Protein AF-A0A5Y2NZR8-F1 (afdb_monomer_lite)

InterPro domains:
  IPR025153 Ead/Ea22-like protein [PF13935] (5-175)

Foldseek 3Di:
DPPPPLVVVLVQQADDDFDAFPVPRHGWDFPDDDPQKTKTFRQQWDQDPVGIDHDPPGHRDDPRRVVRIDIDGRNHDVVSVVVSVVVVVVVVVVVVVVVVVVVVVVVVVVVVVVVVVVVVVVVVVVVVVVVVVVVVVVVVVVVVVVVVVVVCVVVVHDDPDDDDPPCPVVVVVVVVVVVVVVVVVVVVVVVVLVVLVVVVVVCVVVVPVVDCSVVVSVVVCVVVVVDDPVRVVD

Organism: Salmonella newport (NCBI:txid108619)

Sequence (234 aa):
MTALNKQALRERYSPKPVPECHICGKEMTVQRISSSRITYGCTGATYDDNGCHYTEGRSIADDHYEQSRVTIVDVSDPDVLALLDENIQLQRGKDATEAVALALRDDMRQAREQLEAAERRIAEQSAIVAAAEKLVRCKGRYHSELNYRALAKLFGVITPDLPPLEHENVQCADAAEALLDELETTHRQVGELTMWVKRLAYSLRNAKPNSKLHGAAMDYLSRNGLISVEDVLR

Structure (mmCIF, N/CA/C/O backbone):
data_AF-A0A5Y2NZR8-F1
#
_entry.id   AF-A0A5Y2NZR8-F1
#
loop_
_atom_site.group_PDB
_atom_site.id
_atom_site.type_symbol
_atom_site.label_atom_id
_atom_site.label_alt_id
_atom_site.label_comp_id
_atom_site.label_asym_id
_atom_site.label_entity_id
_atom_site.label_seq_id
_atom_site.pdbx_PDB_ins_code
_atom_site.Cartn_x
_atom_site.Cartn_y
_atom_site.Cartn_z
_atom_site.occupancy
_atom_site.B_iso_or_equiv
_atom_site.auth_seq_id
_atom_site.auth_comp_id
_atom_site.auth_asym_id
_atom_site.auth_atom_id
_atom_site.pdbx_PDB_model_num
ATOM 1 N N . MET A 1 1 ? 6.492 1.824 30.143 1.00 40.31 1 MET A N 1
ATOM 2 C CA . MET A 1 1 ? 5.078 1.705 30.553 1.00 40.31 1 MET A CA 1
ATOM 3 C C . MET A 1 1 ? 4.710 0.239 30.451 1.00 40.31 1 MET A C 1
ATOM 5 O O . MET A 1 1 ? 4.970 -0.347 29.408 1.00 40.31 1 MET A O 1
ATOM 9 N N . THR A 1 2 ? 4.220 -0.379 31.523 1.00 48.16 2 THR A N 1
ATOM 10 C CA . THR A 1 2 ? 3.681 -1.744 31.456 1.00 48.16 2 THR A CA 1
ATOM 11 C C . THR A 1 2 ? 2.539 -1.754 30.446 1.00 48.16 2 THR A C 1
ATOM 13 O O . THR A 1 2 ? 1.729 -0.828 30.436 1.00 48.16 2 THR A O 1
ATOM 16 N N . ALA A 1 3 ? 2.502 -2.746 29.554 1.00 65.56 3 ALA A N 1
ATOM 17 C CA . ALA A 1 3 ? 1.381 -2.918 28.643 1.00 65.56 3 ALA A CA 1
ATOM 18 C C . ALA A 1 3 ? 0.121 -3.104 29.497 1.00 65.56 3 ALA A C 1
ATOM 20 O O . ALA A 1 3 ? -0.084 -4.160 30.094 1.00 65.56 3 ALA A O 1
ATOM 21 N N . LEU A 1 4 ? -0.667 -2.037 29.645 1.00 73.00 4 LEU A N 1
ATOM 22 C CA . LEU A 1 4 ? -1.934 -2.082 30.357 1.00 73.00 4 LEU A CA 1
ATOM 23 C C . LEU A 1 4 ? -2.777 -3.164 29.695 1.00 73.00 4 LEU A C 1
ATOM 25 O O . LEU A 1 4 ? -3.053 -3.104 28.495 1.00 73.00 4 LEU A O 1
ATOM 29 N N . ASN A 1 5 ? -3.149 -4.174 30.475 1.00 87.69 5 ASN A N 1
ATOM 30 C CA . ASN A 1 5 ? -3.980 -5.252 29.981 1.00 87.69 5 ASN A CA 1
ATOM 31 C C . ASN A 1 5 ? -5.392 -4.694 29.734 1.00 87.69 5 ASN A C 1
ATOM 33 O O . ASN A 1 5 ? -6.194 -4.566 30.660 1.00 87.69 5 ASN A O 1
ATOM 37 N N . LYS A 1 6 ? -5.671 -4.333 28.475 1.00 87.19 6 LYS A N 1
ATOM 38 C CA . LYS A 1 6 ? -6.957 -3.778 28.031 1.00 87.19 6 LYS A CA 1
ATOM 39 C C . LYS A 1 6 ? -8.124 -4.712 28.367 1.00 87.19 6 LYS A C 1
ATOM 41 O O . LYS A 1 6 ? -9.197 -4.229 28.705 1.00 87.19 6 LYS A O 1
ATOM 46 N N . GLN A 1 7 ? -7.898 -6.027 28.366 1.00 88.81 7 GLN A N 1
ATOM 47 C CA . GLN A 1 7 ? -8.908 -7.009 28.756 1.00 88.81 7 GLN A CA 1
ATOM 48 C C . GLN A 1 7 ? -9.242 -6.910 30.250 1.00 88.81 7 GLN A C 1
ATOM 50 O O . GLN A 1 7 ? -10.410 -6.818 30.615 1.00 88.81 7 GLN A O 1
ATOM 55 N N . ALA A 1 8 ? -8.224 -6.809 31.107 1.00 90.88 8 ALA A N 1
ATOM 56 C CA . ALA A 1 8 ? -8.425 -6.640 32.547 1.00 90.88 8 ALA A CA 1
ATOM 57 C C . ALA A 1 8 ? -9.121 -5.311 32.899 1.00 90.88 8 ALA A C 1
ATOM 59 O O . ALA A 1 8 ? -9.837 -5.229 33.897 1.00 90.88 8 ALA A O 1
ATOM 60 N N . LEU A 1 9 ? -8.914 -4.258 32.097 1.00 91.44 9 LEU A N 1
ATOM 61 C CA . LEU A 1 9 ? -9.668 -3.007 32.225 1.00 91.44 9 LEU A CA 1
ATOM 62 C C . LEU A 1 9 ? -11.126 -3.204 31.804 1.00 91.44 9 LEU A C 1
ATOM 64 O O . LEU A 1 9 ? -12.019 -2.823 32.555 1.00 91.44 9 LEU A O 1
ATOM 68 N N . ARG A 1 10 ? -11.376 -3.853 30.660 1.00 93.25 10 ARG A N 1
ATOM 69 C CA . ARG A 1 10 ? -12.737 -4.147 30.191 1.00 93.25 10 ARG A CA 1
ATOM 70 C C . ARG A 1 10 ? -13.532 -4.921 31.240 1.00 93.25 10 ARG A C 1
ATOM 72 O O . ARG A 1 10 ? -14.642 -4.524 31.565 1.00 93.25 10 ARG A O 1
ATOM 79 N N . GLU A 1 11 ? -12.951 -5.971 31.815 1.00 91.81 11 GLU A N 1
ATOM 80 C CA . GLU A 1 11 ? -13.582 -6.787 32.863 1.00 91.81 11 GLU A CA 1
ATOM 81 C C . GLU A 1 11 ? -13.893 -5.982 34.129 1.00 91.81 11 GLU A C 1
ATOM 83 O O . GLU A 1 11 ? -14.943 -6.160 34.737 1.00 91.81 11 GLU A O 1
ATOM 88 N N . ARG A 1 12 ? -13.008 -5.058 34.516 1.00 91.94 12 ARG A N 1
ATOM 89 C CA . ARG A 1 12 ? -13.165 -4.252 35.733 1.00 91.94 12 ARG A CA 1
ATOM 90 C C . ARG A 1 12 ? -14.307 -3.243 35.653 1.00 91.94 12 ARG A C 1
ATOM 92 O O . ARG A 1 12 ? -14.964 -3.020 36.665 1.00 91.94 12 ARG A O 1
ATOM 99 N N . TYR A 1 13 ? -14.491 -2.627 34.487 1.00 94.25 13 TYR A N 1
ATOM 100 C CA . TYR A 1 13 ? -15.520 -1.609 34.244 1.00 94.25 13 TYR A CA 1
ATOM 101 C C . TYR A 1 13 ? -16.795 -2.186 33.612 1.00 94.25 13 TYR A C 1
ATOM 103 O O . TYR A 1 13 ? -17.732 -1.439 33.334 1.00 94.25 13 TYR A O 1
ATOM 111 N N . SER A 1 14 ? -16.845 -3.502 33.387 1.00 94.19 14 SER A N 1
ATOM 112 C CA . SER A 1 14 ? -18.053 -4.183 32.920 1.00 94.19 14 SER A CA 1
ATOM 113 C C . SER A 1 14 ? -19.084 -4.331 34.041 1.00 94.19 14 SER A C 1
ATOM 115 O O . SER A 1 14 ? -18.686 -4.561 35.187 1.00 94.19 14 SER A O 1
ATOM 117 N N . PRO A 1 15 ? -20.390 -4.285 33.707 1.00 90.50 15 PRO A N 1
ATOM 118 C CA . PRO A 1 15 ? -21.474 -4.573 34.640 1.00 90.50 15 PRO A CA 1
ATOM 119 C C . PRO A 1 15 ? -21.230 -5.859 35.429 1.00 90.50 15 PRO A C 1
ATOM 121 O O . PRO A 1 15 ? -20.985 -6.921 34.851 1.00 90.50 15 PRO A O 1
ATOM 124 N N . LYS A 1 16 ? -21.306 -5.768 36.758 1.00 85.75 16 LYS A N 1
ATOM 125 C CA . LYS A 1 16 ? -21.173 -6.939 37.631 1.00 85.75 16 LYS A CA 1
ATOM 126 C C . LYS A 1 16 ? -22.466 -7.759 37.615 1.00 85.75 16 LYS A C 1
ATOM 128 O O . LYS A 1 16 ? -23.545 -7.169 37.674 1.00 85.75 16 LYS A O 1
ATOM 133 N N . PRO A 1 17 ? -22.376 -9.100 37.581 1.00 89.19 17 PRO A N 1
ATOM 134 C CA . PRO A 1 17 ? -23.555 -9.946 37.670 1.00 89.19 17 PRO A CA 1
ATOM 135 C C . PRO A 1 17 ? -24.241 -9.784 39.030 1.00 89.19 17 PRO A C 1
ATOM 137 O O . PRO A 1 17 ? -23.610 -9.432 40.034 1.00 89.19 17 PRO A O 1
ATOM 140 N N . VAL A 1 18 ? -25.543 -10.059 39.052 1.00 90.94 18 VAL A N 1
ATOM 141 C CA . VAL A 1 18 ? -26.337 -10.089 40.281 1.00 90.94 18 VAL A CA 1
ATOM 142 C C . VAL A 1 18 ? -25.805 -11.214 41.182 1.00 90.94 18 VAL A C 1
ATOM 144 O O . VAL A 1 18 ? -25.601 -12.325 40.696 1.00 90.94 18 VAL A O 1
ATOM 147 N N . PRO A 1 19 ? -25.535 -10.957 42.476 1.00 93.31 19 PRO A N 1
ATOM 148 C CA . PRO A 1 19 ? -25.034 -11.987 43.374 1.00 93.31 19 PRO A CA 1
ATOM 149 C C . PRO A 1 19 ? -26.114 -13.022 43.703 1.00 93.31 19 PRO A C 1
ATOM 151 O O . PRO A 1 19 ? -27.303 -12.711 43.816 1.00 93.31 19 PRO A O 1
ATOM 154 N N . GLU A 1 20 ? -25.672 -14.249 43.940 1.00 94.44 20 GLU A N 1
ATOM 155 C CA . GLU A 1 20 ? -26.504 -15.319 44.480 1.00 94.44 20 GLU A CA 1
ATOM 156 C C . GLU A 1 20 ? -26.579 -15.238 46.009 1.00 94.44 20 GLU A C 1
ATOM 158 O O . GLU A 1 20 ? -25.645 -14.812 46.697 1.00 94.44 20 GLU A O 1
ATOM 163 N N . CYS A 1 21 ? -27.706 -15.677 46.565 1.00 92.50 21 CYS A N 1
ATOM 164 C CA . CYS A 1 21 ? -27.897 -15.752 48.001 1.00 92.50 21 CYS A CA 1
ATOM 165 C C . CYS A 1 21 ? -27.014 -16.851 48.602 1.00 92.50 21 CYS A C 1
ATOM 167 O O . CYS A 1 21 ? -27.179 -18.026 48.290 1.00 92.50 21 CYS A O 1
ATOM 169 N N . HIS A 1 22 ? -26.158 -16.505 49.559 1.00 92.25 22 HIS A N 1
ATOM 170 C CA . HIS A 1 22 ? -25.292 -17.477 50.235 1.00 92.25 22 HIS A CA 1
ATOM 171 C C . HIS A 1 22 ? -26.040 -18.480 51.141 1.00 92.25 22 HIS A C 1
ATOM 173 O O . HIS A 1 22 ? -25.432 -19.439 51.606 1.00 92.25 22 HIS A O 1
ATOM 179 N N . ILE A 1 23 ? -27.338 -18.271 51.408 1.00 90.50 23 ILE A N 1
ATOM 180 C CA . ILE A 1 23 ? -28.166 -19.174 52.227 1.00 90.50 23 ILE A CA 1
ATOM 181 C C . ILE A 1 23 ? -28.912 -20.195 51.354 1.00 90.50 23 ILE A C 1
ATOM 183 O O . ILE A 1 23 ? -28.982 -21.366 51.715 1.00 90.50 23 ILE A O 1
ATOM 187 N N . CYS A 1 24 ? -29.495 -19.777 50.221 1.00 88.94 24 CYS A N 1
ATOM 188 C CA . CYS A 1 24 ? -30.341 -20.648 49.384 1.00 88.94 24 CYS A CA 1
ATOM 189 C C . CYS A 1 24 ? -29.905 -20.784 47.916 1.00 88.94 24 CYS A C 1
ATOM 191 O O . CYS A 1 24 ? -30.555 -21.513 47.172 1.00 88.94 24 CYS A O 1
ATOM 193 N N . GLY A 1 25 ? -28.861 -20.076 47.481 1.00 88.50 25 GLY A N 1
ATOM 194 C CA . GLY A 1 25 ? -28.325 -20.119 46.114 1.00 88.50 25 GLY A CA 1
ATOM 195 C C . GLY A 1 25 ? -29.166 -19.409 45.047 1.00 88.50 25 GLY A C 1
ATOM 196 O O . GLY A 1 25 ? -28.777 -19.386 43.889 1.00 88.50 25 GLY A O 1
ATOM 197 N N . LYS A 1 26 ? -30.322 -18.826 45.394 1.00 89.56 26 LYS A N 1
ATOM 198 C CA . LYS A 1 26 ? -31.159 -18.091 44.428 1.00 89.56 26 LYS A CA 1
ATOM 199 C C . LYS A 1 26 ? -30.577 -16.711 44.119 1.00 89.56 26 LYS A C 1
ATOM 201 O O . LYS A 1 26 ? -30.021 -16.074 45.017 1.00 89.56 26 LYS A O 1
ATOM 206 N N . GLU A 1 27 ? -30.780 -16.224 42.894 1.00 89.75 27 GLU A N 1
ATOM 207 C CA . GLU A 1 27 ? -30.446 -14.845 42.520 1.00 89.75 27 GLU A CA 1
ATOM 208 C C . GLU A 1 27 ? -31.131 -13.845 43.455 1.00 89.75 27 GLU A C 1
ATOM 210 O O . GLU A 1 27 ? -32.311 -13.963 43.802 1.00 89.75 27 GLU A O 1
ATOM 215 N N . MET A 1 28 ? -30.356 -12.867 43.909 1.00 92.12 28 MET A N 1
ATOM 216 C CA . MET A 1 28 ? -30.844 -11.837 44.811 1.00 92.12 28 MET A CA 1
ATOM 217 C C . MET A 1 28 ? -31.498 -10.693 44.036 1.00 92.12 28 MET A C 1
ATOM 219 O O . MET A 1 28 ? -31.197 -10.449 42.875 1.00 92.12 28 MET A O 1
ATOM 223 N N . THR A 1 29 ? -32.362 -9.923 44.694 1.00 90.81 29 THR A N 1
ATOM 224 C CA . THR A 1 29 ? -32.986 -8.738 44.091 1.00 90.81 29 THR A CA 1
ATOM 225 C C . THR A 1 29 ? -32.399 -7.459 44.678 1.00 90.81 29 THR A C 1
ATOM 227 O O . THR A 1 29 ? -31.945 -7.424 45.829 1.00 90.81 29 THR A O 1
ATOM 230 N N . VAL A 1 30 ? -32.381 -6.391 43.879 1.00 92.12 30 VAL A N 1
ATOM 231 C CA . VAL A 1 30 ? -31.903 -5.072 44.311 1.00 92.12 30 VAL A CA 1
ATOM 232 C C . VAL A 1 30 ? -32.889 -4.478 45.317 1.00 92.12 30 VAL A C 1
ATOM 234 O O . VAL A 1 30 ? -34.052 -4.267 44.998 1.00 92.12 30 VAL A O 1
ATOM 237 N N . GLN A 1 31 ? -32.409 -4.173 46.523 1.00 91.31 31 GLN A N 1
ATOM 238 C CA . GLN A 1 31 ? -33.216 -3.578 47.600 1.00 91.31 31 GLN A CA 1
ATOM 239 C C . GLN A 1 31 ? -33.011 -2.070 47.711 1.00 91.31 31 GLN A C 1
ATOM 241 O O . GLN A 1 31 ? -33.912 -1.327 48.089 1.00 91.31 31 GLN A O 1
ATOM 246 N N . ARG A 1 32 ? -31.789 -1.606 47.428 1.00 91.94 32 ARG A N 1
ATOM 247 C CA . ARG A 1 32 ? -31.425 -0.191 47.510 1.00 91.94 32 ARG A CA 1
ATOM 248 C C . ARG A 1 32 ? -30.258 0.115 46.588 1.00 91.94 32 ARG A C 1
ATOM 250 O O . ARG A 1 32 ? -29.255 -0.594 46.616 1.00 91.94 32 ARG A O 1
ATOM 257 N N . ILE A 1 33 ? -30.358 1.222 45.859 1.00 91.62 33 ILE A N 1
ATOM 258 C CA . ILE A 1 33 ? -29.249 1.810 45.106 1.00 91.62 33 ILE A CA 1
ATOM 259 C C . ILE A 1 33 ? -28.936 3.167 45.731 1.00 91.62 33 ILE A C 1
ATOM 261 O O . ILE A 1 33 ? -29.800 4.038 45.811 1.00 91.62 33 ILE A O 1
ATOM 265 N N . SER A 1 34 ? -27.701 3.332 46.198 1.00 89.81 34 SER A N 1
ATOM 266 C CA . SER A 1 34 ? -27.185 4.590 46.740 1.00 89.81 34 SER A CA 1
ATOM 267 C C . SER A 1 34 ? -25.900 4.944 46.002 1.00 89.81 34 SER A C 1
ATOM 269 O O . SER A 1 34 ? -24.817 4.520 46.413 1.00 89.81 34 SER A O 1
ATOM 271 N N . SER A 1 35 ? -26.014 5.724 44.922 1.00 87.19 35 SER A N 1
ATOM 272 C CA . SER A 1 35 ? -24.882 6.042 44.039 1.00 87.19 35 SER A CA 1
ATOM 273 C C . SER A 1 35 ? -24.200 4.743 43.566 1.00 87.19 35 SER A C 1
ATOM 275 O O . SER A 1 35 ? -24.878 3.885 43.011 1.00 87.19 35 SER A O 1
ATOM 277 N N . SER A 1 36 ? -22.909 4.547 43.837 1.00 87.25 36 SER A N 1
ATOM 278 C CA . SER A 1 36 ? -22.154 3.339 43.472 1.00 87.25 36 SER A CA 1
ATOM 279 C C . SER A 1 36 ? -22.375 2.129 44.385 1.00 87.25 36 SER A C 1
ATOM 281 O O . SER A 1 36 ? -21.779 1.081 44.163 1.00 87.25 36 SER A O 1
ATOM 283 N N . ARG A 1 37 ? -23.184 2.222 45.448 1.00 92.56 37 ARG A N 1
ATOM 284 C CA . ARG A 1 37 ? -23.432 1.094 46.363 1.00 92.56 37 ARG A CA 1
ATOM 285 C C . ARG A 1 37 ? -24.796 0.483 46.086 1.00 92.56 37 ARG A C 1
ATOM 287 O O . ARG A 1 37 ? -25.822 1.120 46.333 1.00 92.56 37 ARG A O 1
ATOM 294 N N . ILE A 1 38 ? -24.800 -0.770 45.649 1.00 93.56 38 ILE A N 1
ATOM 295 C CA . ILE A 1 38 ? -26.012 -1.550 45.407 1.00 93.56 38 ILE A CA 1
ATOM 296 C C . ILE A 1 38 ? -26.158 -2.565 46.536 1.00 93.56 38 ILE A C 1
ATOM 298 O O . ILE A 1 38 ? -25.253 -3.355 46.804 1.00 93.56 38 ILE A O 1
ATOM 302 N N . THR A 1 39 ? -27.289 -2.518 47.234 1.00 93.88 39 THR A N 1
ATOM 303 C CA . THR A 1 39 ? -27.651 -3.509 48.249 1.00 93.88 39 THR A CA 1
ATOM 304 C C . THR A 1 39 ? -28.553 -4.554 47.621 1.00 93.88 39 THR A C 1
ATOM 306 O O . THR A 1 39 ? -29.643 -4.225 47.151 1.00 93.88 39 THR A O 1
ATOM 309 N N . TYR A 1 40 ? -28.118 -5.804 47.664 1.00 94.31 40 TYR A N 1
ATOM 310 C CA . TYR A 1 40 ? -28.894 -6.964 47.257 1.00 94.31 40 TYR A CA 1
ATOM 311 C C . TYR A 1 40 ? -29.461 -7.663 48.492 1.00 94.31 40 TYR A C 1
ATOM 313 O O . TYR A 1 40 ? -28.830 -7.671 49.550 1.00 94.31 40 TYR A O 1
ATOM 321 N N . GLY A 1 41 ? -30.647 -8.250 48.358 1.00 92.81 41 GLY A N 1
ATOM 322 C CA . GLY A 1 41 ? -31.305 -9.049 49.394 1.00 92.81 41 GLY A CA 1
ATOM 323 C C . GLY A 1 41 ? -32.066 -10.216 48.771 1.00 92.81 41 GLY A C 1
ATOM 324 O O . GLY A 1 41 ? -32.561 -10.107 47.650 1.00 92.81 41 GLY A O 1
ATOM 325 N N . CYS A 1 42 ? -32.152 -11.340 49.481 1.00 92.44 42 CYS A N 1
ATOM 326 C CA . CYS A 1 42 ? -33.012 -12.446 49.084 1.00 92.44 42 CYS A CA 1
ATOM 327 C C . CYS A 1 42 ? -34.370 -12.279 49.765 1.00 92.44 42 CYS A C 1
ATOM 329 O O . CYS A 1 42 ? -34.520 -12.586 50.944 1.00 92.44 42 CYS A O 1
ATOM 331 N N . THR A 1 43 ? -35.366 -11.799 49.024 1.00 85.62 43 THR A N 1
ATOM 332 C CA . THR A 1 43 ? -36.734 -11.627 49.538 1.00 85.62 43 THR A CA 1
ATOM 333 C C . THR A 1 43 ? -37.534 -12.927 49.537 1.00 85.62 43 THR A C 1
ATOM 335 O O . THR A 1 43 ? -38.530 -13.027 50.241 1.00 85.62 43 THR A O 1
ATOM 338 N N . GLY A 1 44 ? -37.123 -13.933 48.754 1.00 83.38 44 GLY A N 1
ATOM 339 C CA . GLY A 1 44 ? -37.901 -15.166 48.574 1.00 83.38 44 GLY A CA 1
ATOM 340 C C . GLY A 1 44 ? -39.248 -14.940 47.875 1.00 83.38 44 GLY A C 1
ATOM 341 O O . GLY A 1 44 ? -40.088 -15.837 47.887 1.00 83.38 44 GLY A O 1
ATOM 342 N N . ALA A 1 45 ? -39.442 -13.749 47.297 1.00 83.38 45 ALA A N 1
ATOM 343 C CA . ALA A 1 45 ? -40.623 -13.362 46.547 1.00 83.38 45 ALA A CA 1
ATOM 344 C C . ALA A 1 45 ? -40.496 -13.800 45.089 1.00 83.38 45 ALA A C 1
ATOM 346 O O . ALA A 1 45 ? -39.460 -13.590 44.454 1.00 83.38 45 ALA A O 1
ATOM 347 N N . THR A 1 46 ? -41.572 -14.353 44.558 1.00 81.81 46 THR A N 1
ATOM 348 C CA . THR A 1 46 ? -41.763 -14.632 43.140 1.00 81.81 46 THR A CA 1
ATOM 349 C C . THR A 1 46 ? -42.945 -13.813 42.637 1.00 81.81 46 THR A C 1
ATOM 351 O O . THR A 1 46 ? -43.939 -13.628 43.341 1.00 81.81 46 THR A O 1
ATOM 354 N N . TYR A 1 47 ? -42.797 -13.268 41.432 1.00 82.38 47 TYR A N 1
ATOM 355 C CA . TYR A 1 47 ? -43.805 -12.438 40.782 1.00 82.38 47 TYR A CA 1
ATOM 356 C C . TYR A 1 47 ? -44.391 -13.220 39.611 1.00 82.38 47 TYR A C 1
ATOM 358 O O . TYR A 1 47 ? -43.650 -13.623 38.714 1.00 82.38 47 TYR A O 1
ATOM 366 N N . ASP A 1 48 ? -45.700 -13.434 39.637 1.00 85.62 48 ASP A N 1
ATOM 367 C CA . ASP A 1 48 ? -46.476 -14.015 38.542 1.00 85.62 48 ASP A CA 1
ATOM 368 C C . ASP A 1 48 ? -47.695 -13.133 38.217 1.00 85.62 48 ASP A C 1
ATOM 370 O O . ASP A 1 48 ? -47.885 -12.065 38.809 1.00 85.62 48 ASP A O 1
ATOM 374 N N . ASP A 1 49 ? -48.530 -13.572 37.272 1.00 88.75 49 ASP A N 1
ATOM 375 C CA . ASP A 1 49 ? -49.751 -12.859 36.869 1.00 88.75 49 ASP A CA 1
ATOM 376 C C . ASP A 1 49 ? -50.771 -12.712 38.021 1.00 88.75 49 ASP A C 1
ATOM 378 O O . ASP A 1 49 ? -51.669 -11.870 37.954 1.00 88.75 49 ASP A O 1
ATOM 382 N N . ASN A 1 50 ? -50.615 -13.488 39.102 1.00 82.19 50 ASN A N 1
ATOM 383 C CA . ASN A 1 50 ? -51.468 -13.462 40.290 1.00 82.19 50 ASN A CA 1
ATOM 384 C C . ASN A 1 50 ? -50.912 -12.559 41.407 1.00 82.19 50 ASN A C 1
ATOM 386 O O . ASN A 1 50 ? -51.572 -12.379 42.436 1.00 82.19 50 ASN A O 1
ATOM 390 N N . GLY A 1 51 ? -49.734 -11.960 41.214 1.00 84.56 51 GLY A N 1
ATOM 391 C CA . GLY A 1 51 ? -49.116 -11.014 42.136 1.00 84.56 51 GLY A CA 1
ATOM 392 C C . GLY A 1 51 ? -47.827 -11.530 42.778 1.00 84.56 51 GLY A C 1
ATOM 393 O O . GLY A 1 51 ? -47.099 -12.352 42.229 1.00 84.56 51 GLY A O 1
ATOM 394 N N . CYS A 1 52 ? -47.495 -10.978 43.947 1.00 80.94 52 CYS A N 1
ATOM 395 C CA . CYS A 1 52 ? -46.296 -11.346 44.697 1.00 80.94 52 CYS A CA 1
ATOM 396 C C . CYS A 1 52 ? -46.631 -12.462 45.689 1.00 80.94 52 CYS A C 1
ATOM 398 O O . CYS A 1 52 ? -47.475 -12.269 46.567 1.00 80.94 52 CYS A O 1
ATOM 400 N N . HIS A 1 53 ? -45.948 -13.598 45.581 1.00 82.56 53 HIS A N 1
ATOM 401 C CA . HIS A 1 53 ? -46.046 -14.686 46.546 1.00 82.56 53 HIS A CA 1
ATOM 402 C C . HIS A 1 53 ? -44.661 -15.032 47.098 1.00 82.56 53 HIS A C 1
ATOM 404 O O . HIS A 1 53 ? -43.656 -15.005 46.391 1.00 82.56 53 HIS A O 1
ATOM 410 N N . TYR A 1 54 ? -44.604 -15.324 48.394 1.00 83.81 54 TYR A N 1
ATOM 411 C CA . TYR A 1 54 ? -43.378 -15.738 49.068 1.00 83.81 54 TYR A CA 1
ATOM 412 C C . TYR A 1 54 ? -43.329 -17.259 49.131 1.00 83.81 54 TYR A C 1
ATOM 414 O O . TYR A 1 54 ? -44.362 -17.912 49.290 1.00 83.81 54 TYR A O 1
ATOM 422 N N . THR A 1 55 ? -42.134 -17.841 49.037 1.00 80.88 55 THR A N 1
ATOM 423 C CA . THR A 1 55 ? -41.978 -19.272 49.326 1.00 80.88 55 THR A CA 1
ATOM 424 C C . THR A 1 55 ? -42.430 -19.586 50.754 1.00 80.88 55 THR A C 1
ATOM 426 O O . THR A 1 55 ? -42.295 -18.751 51.646 1.00 80.88 55 THR A O 1
ATOM 429 N N . GLU A 1 56 ? -42.956 -20.787 50.975 1.00 76.69 56 GLU A N 1
ATOM 430 C CA . GLU A 1 56 ? -43.550 -21.189 52.252 1.00 76.69 56 GLU A CA 1
ATOM 431 C C . GLU A 1 56 ? -42.606 -20.925 53.445 1.00 76.69 56 GLU A C 1
ATOM 433 O O . GLU A 1 56 ? -41.424 -21.270 53.410 1.00 76.69 56 GLU A O 1
ATOM 438 N N . GLY A 1 57 ? -43.116 -20.247 54.480 1.00 79.88 57 GLY A N 1
ATOM 439 C CA . GLY A 1 57 ? -42.334 -19.833 55.654 1.00 79.88 57 GLY A CA 1
ATOM 440 C C . GLY A 1 57 ? -41.507 -18.548 55.492 1.00 79.88 57 GLY A C 1
ATOM 441 O O . GLY A 1 57 ? -40.777 -18.194 56.416 1.00 79.88 57 GLY A O 1
ATOM 442 N N . ARG A 1 58 ? -41.611 -17.838 54.360 1.00 80.88 58 ARG A N 1
ATOM 443 C CA . ARG A 1 58 ? -40.919 -16.560 54.111 1.00 80.88 58 ARG A CA 1
ATOM 444 C C . ARG A 1 58 ? -41.856 -15.356 54.194 1.00 80.88 58 ARG A C 1
ATOM 446 O O . ARG A 1 58 ? -43.056 -15.467 53.949 1.00 80.88 58 ARG A O 1
ATOM 453 N N . SER A 1 59 ? -41.300 -14.187 54.506 1.00 79.88 59 SER A N 1
ATOM 454 C CA . SER A 1 59 ? -42.027 -12.909 54.510 1.00 79.88 59 SER A CA 1
ATOM 455 C C . SER A 1 59 ? -41.136 -11.740 54.069 1.00 79.88 59 SER A C 1
ATOM 457 O O . SER A 1 59 ? -39.929 -11.897 53.908 1.00 79.88 59 SER A O 1
ATOM 459 N N . ILE A 1 60 ? -41.721 -10.547 53.887 1.00 72.00 60 ILE A N 1
ATOM 460 C CA . ILE A 1 60 ? -41.039 -9.355 53.342 1.00 72.00 60 ILE A CA 1
ATOM 461 C C . ILE A 1 60 ? -39.829 -8.867 54.169 1.00 72.00 60 ILE A C 1
ATOM 463 O O . ILE A 1 60 ? -39.030 -8.078 53.671 1.00 72.00 60 ILE A O 1
ATOM 467 N N . ALA A 1 61 ? -39.684 -9.328 55.414 1.00 79.06 61 ALA A N 1
ATOM 468 C CA . ALA A 1 61 ? -38.586 -8.980 56.313 1.00 79.06 61 ALA A CA 1
ATOM 469 C C . ALA A 1 61 ? -38.302 -10.118 57.310 1.00 79.06 61 ALA A C 1
ATOM 471 O O . ALA A 1 61 ? -38.281 -9.904 58.519 1.00 79.06 61 ALA A O 1
ATOM 472 N N . ASP A 1 62 ? -38.152 -11.341 56.805 1.00 85.56 62 ASP A N 1
ATOM 473 C CA . ASP A 1 62 ? -37.749 -12.479 57.634 1.00 85.56 62 ASP A CA 1
ATOM 474 C C . ASP A 1 62 ? -36.239 -12.495 57.945 1.00 85.56 62 ASP A C 1
ATOM 476 O O . ASP A 1 62 ? -35.445 -11.761 57.350 1.00 85.56 62 ASP A O 1
ATOM 480 N N . ASP A 1 63 ? -35.830 -13.374 58.867 1.00 87.88 63 ASP A N 1
ATOM 481 C CA . ASP A 1 63 ? -34.422 -13.555 59.250 1.00 87.88 63 ASP A CA 1
ATOM 482 C C . ASP A 1 63 ? -33.536 -13.866 58.038 1.00 87.88 63 ASP A C 1
ATOM 484 O O . ASP A 1 63 ? -32.386 -13.435 57.965 1.00 87.88 63 ASP A O 1
ATOM 488 N N . HIS A 1 64 ? -34.073 -14.584 57.048 1.00 89.12 64 HIS A N 1
ATOM 489 C CA . HIS A 1 64 ? -33.345 -14.881 55.822 1.00 89.12 64 HIS A CA 1
ATOM 490 C C . HIS A 1 64 ? -33.085 -13.611 55.013 1.00 89.12 64 HIS A C 1
ATOM 492 O O . HIS A 1 64 ? -31.975 -13.411 54.522 1.00 89.12 64 HIS A O 1
ATOM 498 N N . TYR A 1 65 ? -34.085 -12.746 54.856 1.00 89.81 65 TYR A N 1
ATOM 499 C CA . TYR A 1 65 ? -33.921 -11.459 54.206 1.00 89.81 65 TYR A CA 1
ATOM 500 C C . TYR A 1 65 ? -32.846 -10.640 54.921 1.00 89.81 65 TYR A C 1
ATOM 502 O O . TYR A 1 65 ? -31.916 -10.186 54.257 1.00 89.81 65 TYR A O 1
ATOM 510 N N . GLU A 1 66 ? -32.901 -10.518 56.249 1.00 87.94 66 GLU A N 1
ATOM 511 C CA . GLU A 1 66 ? -31.918 -9.744 57.015 1.00 87.94 66 GLU A CA 1
ATOM 512 C C . GLU A 1 66 ? -30.494 -10.310 56.888 1.00 87.94 66 GLU A C 1
ATOM 514 O O . GLU A 1 66 ? -29.567 -9.567 56.557 1.00 87.94 66 GLU A O 1
ATOM 519 N N . GLN A 1 67 ? -30.332 -11.625 57.057 1.00 90.31 67 GLN A N 1
ATOM 520 C CA . GLN A 1 67 ? -29.035 -12.306 56.987 1.00 90.31 67 GLN A CA 1
ATOM 521 C C . GLN A 1 67 ? -28.469 -12.364 55.565 1.00 90.31 67 GLN A C 1
ATOM 523 O O . GLN A 1 67 ? -27.255 -12.344 55.381 1.00 90.31 67 GLN A O 1
ATOM 528 N N . SER A 1 68 ? -29.325 -12.406 54.541 1.00 92.31 68 SER A N 1
ATOM 529 C CA . SER A 1 68 ? -28.880 -12.522 53.149 1.00 92.31 68 SER A CA 1
ATOM 530 C C . SER A 1 68 ? -28.272 -11.236 52.585 1.00 92.31 68 SER A C 1
ATOM 532 O O . SER A 1 68 ? -27.600 -11.302 51.558 1.00 92.31 68 SER A O 1
ATOM 534 N N . ARG A 1 69 ? -28.503 -10.068 53.201 1.00 92.56 69 ARG A N 1
ATOM 535 C CA . ARG A 1 69 ? -28.170 -8.770 52.598 1.00 92.56 69 ARG A CA 1
ATOM 536 C C . ARG A 1 69 ? -26.672 -8.576 52.377 1.00 92.56 69 ARG A C 1
ATOM 538 O O . ARG A 1 69 ? -25.869 -8.643 53.302 1.00 92.56 69 ARG A O 1
ATOM 545 N N . VAL A 1 70 ? -26.313 -8.187 51.156 1.00 93.88 70 VAL A N 1
ATOM 546 C CA . VAL A 1 70 ? -24.943 -7.817 50.779 1.00 93.88 70 VAL A CA 1
ATOM 547 C C . VAL A 1 70 ? -24.940 -6.460 50.087 1.00 93.88 70 VAL A C 1
ATOM 549 O O . VAL A 1 70 ? -25.836 -6.141 49.310 1.00 93.88 70 VAL A O 1
ATOM 552 N N . THR A 1 71 ? -23.934 -5.634 50.375 1.00 93.00 71 THR A N 1
ATOM 553 C CA . THR A 1 71 ? -23.724 -4.362 49.671 1.00 93.00 71 THR A CA 1
ATOM 554 C C . THR A 1 71 ? -22.483 -4.462 48.803 1.00 93.00 71 THR A C 1
ATOM 556 O O . THR A 1 71 ? -21.379 -4.631 49.316 1.00 93.00 71 THR A O 1
ATOM 559 N N . ILE A 1 72 ? -22.664 -4.321 47.494 1.00 91.75 72 ILE A N 1
ATOM 560 C CA . ILE A 1 72 ? -21.591 -4.352 46.503 1.00 91.75 72 ILE A CA 1
ATOM 561 C C . ILE A 1 72 ? -21.344 -2.926 46.012 1.00 91.75 72 ILE A C 1
ATOM 563 O O . ILE A 1 72 ? -22.282 -2.169 45.765 1.00 91.75 72 ILE A O 1
ATOM 567 N N . VAL A 1 73 ? -20.068 -2.556 45.883 1.00 91.12 73 VAL A N 1
ATOM 568 C CA . VAL A 1 73 ? -19.676 -1.326 45.187 1.00 91.12 73 VAL A CA 1
ATOM 569 C C . VAL A 1 73 ? -19.608 -1.633 43.697 1.00 91.12 73 VAL A C 1
ATOM 571 O O . VAL A 1 73 ? -18.764 -2.423 43.255 1.00 91.12 73 VAL A O 1
ATOM 574 N N . ASP A 1 74 ? -20.507 -1.030 42.938 1.00 89.50 74 ASP A N 1
ATOM 575 C CA . ASP A 1 74 ? -20.481 -1.041 41.491 1.00 89.50 74 ASP A CA 1
ATOM 576 C C . ASP A 1 74 ? -19.491 0.015 40.984 1.00 89.50 74 ASP A C 1
ATOM 578 O O . ASP A 1 74 ? -19.565 1.18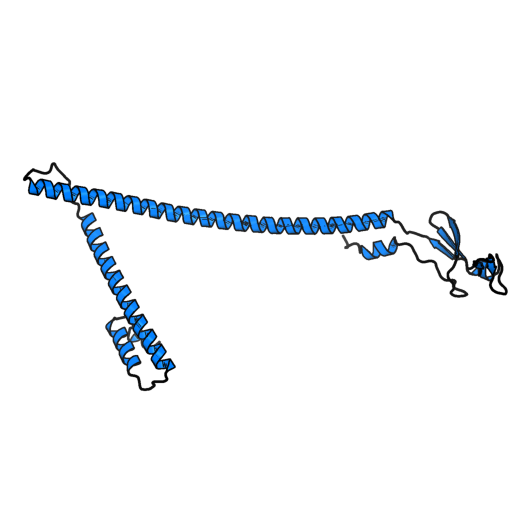9 41.341 1.00 89.50 74 ASP A O 1
ATOM 582 N N . VAL A 1 75 ? -18.515 -0.444 40.206 1.00 91.50 75 VAL A N 1
ATOM 583 C CA . VAL A 1 75 ? -17.487 0.396 39.568 1.00 91.50 75 VAL A CA 1
ATOM 584 C C . VAL A 1 75 ? -17.604 0.336 38.046 1.00 91.50 75 VAL A C 1
ATOM 586 O O . VAL A 1 75 ? -16.675 0.732 37.347 1.00 91.50 75 VAL A O 1
ATOM 589 N N . SER A 1 76 ? -18.713 -0.211 37.545 1.00 92.81 76 SER A N 1
ATOM 590 C CA . SER A 1 76 ? -18.986 -0.311 36.119 1.00 92.81 76 SER A CA 1
ATOM 591 C C . SER A 1 76 ? -19.163 1.082 35.535 1.00 92.81 76 SER A C 1
ATOM 593 O O . SER A 1 76 ? -19.859 1.915 36.113 1.00 92.81 76 SER A O 1
ATOM 595 N N . ASP A 1 77 ? -18.527 1.329 34.396 1.00 94.44 77 ASP A N 1
ATOM 596 C CA . ASP A 1 77 ? -18.536 2.639 33.755 1.00 94.44 77 ASP A CA 1
ATOM 597 C C . ASP A 1 77 ? -18.613 2.461 32.229 1.00 94.44 77 ASP A C 1
ATOM 599 O O . ASP A 1 77 ? -17.632 2.031 31.607 1.00 94.44 77 ASP A O 1
ATOM 603 N N . PRO A 1 78 ? -19.777 2.741 31.610 1.00 94.25 78 PRO A N 1
ATOM 604 C CA . PRO A 1 78 ? -19.953 2.581 30.173 1.00 94.25 78 PRO A CA 1
ATOM 605 C C . PRO A 1 78 ? -19.095 3.558 29.358 1.00 94.25 78 PRO A C 1
ATOM 607 O O . PRO A 1 78 ? -18.673 3.198 28.257 1.00 94.25 78 PRO A O 1
ATOM 610 N N . ASP A 1 79 ? -18.777 4.741 29.891 1.00 95.94 79 ASP A N 1
ATOM 611 C CA . ASP A 1 79 ? -17.970 5.741 29.188 1.00 95.94 79 ASP A CA 1
ATOM 612 C C . ASP A 1 79 ? -16.514 5.270 29.092 1.00 95.94 79 ASP A C 1
ATOM 614 O O . ASP A 1 79 ? -15.880 5.376 28.040 1.00 95.94 79 ASP A O 1
ATOM 618 N N . VAL A 1 80 ? -15.990 4.652 30.157 1.00 94.69 80 VAL A N 1
ATOM 619 C CA . VAL A 1 80 ? -14.649 4.041 30.141 1.00 94.69 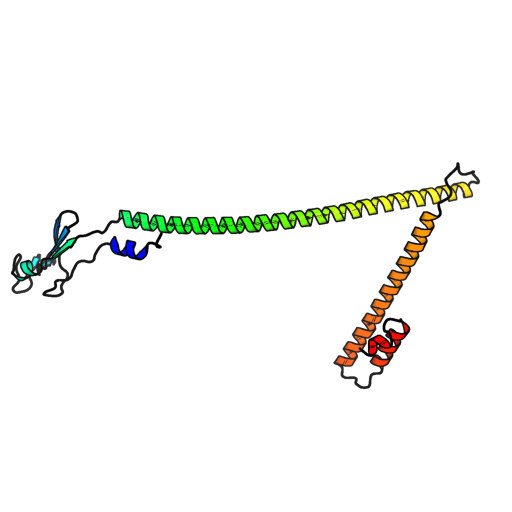80 VAL A CA 1
ATOM 620 C C . VAL A 1 80 ? -14.568 2.895 29.130 1.00 94.69 80 VAL A 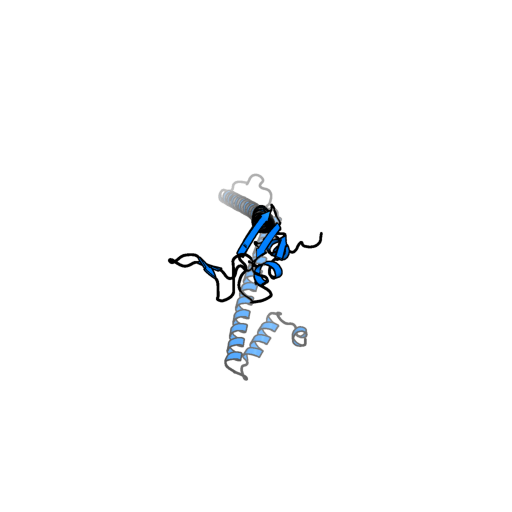C 1
ATOM 622 O O . VAL A 1 80 ? -13.563 2.770 28.426 1.00 94.69 80 VAL A O 1
ATOM 625 N N . LEU A 1 81 ? -15.609 2.061 29.025 1.00 95.38 81 LEU A N 1
ATOM 626 C CA . LEU A 1 81 ? -15.661 0.984 28.030 1.00 95.38 81 LEU A CA 1
ATOM 627 C C . LEU A 1 81 ? -15.704 1.531 26.598 1.00 95.38 81 LEU A C 1
ATOM 629 O O . LEU A 1 81 ? -14.978 1.028 25.739 1.00 95.38 81 LEU A O 1
ATOM 633 N N . ALA A 1 82 ? -16.492 2.581 26.354 1.00 96.50 82 ALA A N 1
ATOM 634 C CA . ALA A 1 82 ? -16.563 3.245 25.056 1.00 96.50 82 ALA A CA 1
ATOM 635 C C . ALA A 1 82 ? -15.204 3.841 24.650 1.00 96.50 82 ALA A C 1
ATOM 637 O O . ALA A 1 82 ? -14.728 3.599 23.540 1.00 96.50 82 ALA A O 1
ATOM 638 N N . LEU A 1 83 ? -14.530 4.533 25.574 1.00 95.94 83 LEU A N 1
ATOM 639 C CA . LEU A 1 83 ? -13.182 5.068 25.358 1.00 95.94 83 LEU A CA 1
ATOM 640 C C . LEU A 1 83 ? -12.148 3.962 25.106 1.00 95.94 83 LEU A C 1
ATOM 642 O O . LEU A 1 83 ? -11.218 4.138 24.316 1.00 95.94 83 LEU A O 1
ATOM 646 N N . LEU A 1 84 ? -12.286 2.808 25.765 1.00 94.88 84 LEU A N 1
ATOM 647 C CA . LEU A 1 84 ? -11.407 1.665 25.539 1.00 94.88 84 LEU A CA 1
ATOM 648 C C . LEU A 1 84 ? -11.593 1.086 24.130 1.00 94.88 84 LEU A C 1
ATOM 650 O O . LEU A 1 84 ? -10.598 0.792 23.461 1.00 94.88 84 LEU A O 1
ATOM 654 N N . ASP A 1 85 ? -12.840 0.948 23.679 1.00 94.56 85 ASP A N 1
ATOM 655 C CA . ASP A 1 85 ? -13.164 0.491 22.328 1.00 94.56 85 ASP A CA 1
ATOM 656 C C . ASP A 1 85 ? -12.640 1.479 21.273 1.00 94.56 85 ASP A C 1
ATOM 658 O O . ASP A 1 85 ? -11.964 1.058 20.330 1.00 94.56 85 ASP A O 1
ATOM 662 N N . GLU A 1 86 ? -12.828 2.787 21.472 1.00 96.56 86 GLU A N 1
ATOM 663 C CA . GLU A 1 86 ? -12.254 3.828 20.611 1.00 96.56 86 GLU A CA 1
ATOM 664 C C . GLU A 1 86 ? -10.722 3.746 20.566 1.00 96.56 86 GLU A C 1
ATOM 666 O O . GLU A 1 86 ? -10.126 3.741 19.490 1.00 96.56 86 GLU A O 1
ATOM 671 N N . ASN A 1 87 ? -10.056 3.589 21.713 1.00 94.12 87 ASN A N 1
ATOM 672 C CA . ASN A 1 87 ? -8.602 3.455 21.764 1.00 94.12 87 ASN A CA 1
ATOM 673 C C . ASN A 1 87 ? -8.099 2.200 21.030 1.00 94.12 87 ASN A C 1
ATOM 675 O O . ASN A 1 87 ? -7.044 2.230 20.395 1.00 94.12 87 ASN A O 1
ATOM 679 N N . ILE A 1 88 ? -8.828 1.083 21.115 1.00 93.25 88 ILE A N 1
ATOM 680 C CA . ILE A 1 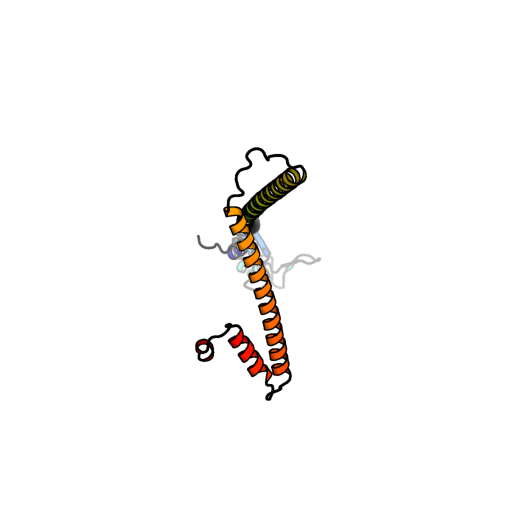88 ? -8.511 -0.138 20.361 1.00 93.25 88 ILE A CA 1
ATOM 681 C C . ILE A 1 88 ? -8.647 0.115 18.857 1.00 93.25 88 ILE A C 1
ATOM 683 O O . ILE A 1 88 ? -7.768 -0.299 18.099 1.00 93.25 88 ILE A O 1
ATOM 687 N N . GLN A 1 89 ? -9.699 0.811 18.423 1.00 94.81 89 GLN A N 1
ATOM 688 C CA . GLN A 1 89 ? -9.885 1.160 17.014 1.00 94.81 89 GLN A CA 1
ATOM 689 C C . GLN A 1 89 ? -8.802 2.116 16.511 1.00 94.81 89 GLN A C 1
ATOM 691 O O . GLN A 1 89 ? -8.205 1.866 15.466 1.00 94.81 89 GLN A O 1
ATOM 696 N N . LEU A 1 90 ? -8.478 3.158 17.279 1.00 96.38 90 LEU A N 1
ATOM 697 C CA . LEU A 1 90 ? -7.408 4.099 16.951 1.00 96.38 90 LEU A CA 1
ATOM 698 C C . LEU A 1 90 ? -6.048 3.406 16.858 1.00 96.38 90 LEU A C 1
ATOM 700 O O . LEU A 1 90 ? -5.279 3.705 15.949 1.00 96.38 90 LEU A O 1
ATOM 704 N N . GLN A 1 91 ? -5.758 2.452 17.746 1.00 95.00 91 GLN A N 1
ATOM 705 C CA . GLN A 1 91 ? -4.514 1.688 17.676 1.00 95.00 91 GLN A CA 1
ATOM 706 C C . GLN A 1 91 ? -4.443 0.857 16.391 1.00 95.00 91 GLN A C 1
ATOM 708 O O . GLN A 1 91 ? -3.434 0.903 15.698 1.00 95.00 91 GLN A O 1
ATOM 713 N N . ARG A 1 92 ? -5.529 0.167 16.023 1.00 95.50 92 ARG A N 1
ATOM 714 C CA . ARG A 1 92 ? -5.597 -0.581 14.757 1.00 95.50 92 ARG A CA 1
ATOM 715 C C . ARG A 1 92 ? -5.431 0.331 13.545 1.00 95.50 92 ARG A C 1
ATOM 717 O O . ARG A 1 92 ? -4.717 -0.021 12.612 1.00 95.50 92 ARG A O 1
ATOM 724 N N . GLY A 1 93 ? -6.070 1.501 13.567 1.00 96.88 93 GLY A N 1
ATOM 725 C CA . GLY A 1 93 ? -5.923 2.513 12.524 1.00 96.88 93 GLY A CA 1
ATOM 726 C C . GLY A 1 93 ? -4.481 2.999 12.411 1.00 96.88 93 GLY A C 1
ATOM 727 O O . GLY A 1 93 ? -3.935 3.035 11.313 1.00 96.88 93 GLY A O 1
ATOM 728 N N . LYS A 1 94 ? -3.834 3.286 13.546 1.00 97.56 94 LYS A N 1
ATOM 729 C CA . LYS A 1 94 ? -2.422 3.667 13.597 1.00 97.56 94 LYS A CA 1
ATOM 730 C C . LYS A 1 94 ? -1.535 2.581 12.990 1.00 97.56 94 LYS A C 1
ATOM 732 O O . LYS A 1 94 ? -0.757 2.888 12.091 1.00 97.56 94 LYS A O 1
ATOM 737 N N . ASP A 1 95 ? -1.695 1.334 13.423 1.00 97.25 95 ASP A N 1
ATOM 738 C CA . ASP A 1 95 ? -0.890 0.209 12.939 1.00 97.25 95 ASP A CA 1
ATOM 739 C C . ASP A 1 95 ? -1.081 0.007 11.420 1.00 97.25 95 ASP A C 1
ATOM 741 O O . ASP A 1 95 ? -0.116 -0.212 10.688 1.00 97.25 95 ASP A O 1
ATOM 745 N N . ALA A 1 96 ? -2.309 0.173 10.913 1.00 97.81 96 ALA A N 1
ATOM 746 C CA . ALA A 1 96 ? -2.596 0.129 9.479 1.00 97.81 96 ALA A CA 1
ATOM 747 C C . ALA A 1 96 ? -1.944 1.293 8.712 1.00 97.81 96 ALA A C 1
ATOM 749 O O . ALA A 1 96 ? -1.349 1.078 7.656 1.00 97.81 96 ALA A O 1
ATOM 750 N N . THR A 1 97 ? -2.013 2.522 9.235 1.00 97.50 97 THR A N 1
ATOM 751 C CA . THR A 1 97 ? -1.355 3.679 8.603 1.00 97.50 97 THR A CA 1
ATOM 752 C C . THR A 1 97 ? 0.165 3.551 8.602 1.00 97.50 97 THR A C 1
ATOM 754 O O . THR A 1 97 ? 0.809 3.919 7.622 1.00 97.50 97 THR A O 1
ATOM 757 N N . GLU A 1 98 ? 0.742 2.988 9.664 1.00 98.25 98 GLU A N 1
ATOM 758 C CA . GLU A 1 98 ? 2.175 2.719 9.760 1.00 98.25 98 GLU A CA 1
ATOM 759 C C . GLU A 1 98 ? 2.603 1.654 8.745 1.00 98.25 98 GLU A C 1
ATOM 761 O O . GLU A 1 98 ? 3.589 1.852 8.034 1.00 98.25 98 GLU A O 1
ATOM 766 N N . ALA A 1 99 ? 1.818 0.583 8.586 1.00 98.12 99 ALA A N 1
ATOM 767 C CA . ALA A 1 99 ? 2.065 -0.433 7.566 1.00 98.12 99 ALA A CA 1
ATOM 768 C C . ALA A 1 99 ? 2.035 0.151 6.141 1.00 98.12 99 ALA A C 1
ATOM 770 O O . ALA A 1 99 ? 2.932 -0.121 5.344 1.00 98.12 99 ALA A O 1
ATOM 771 N N . VAL A 1 100 ? 1.051 1.004 5.829 1.00 98.19 100 VAL A N 1
ATOM 772 C CA . VAL A 1 100 ? 0.969 1.689 4.526 1.00 98.19 100 VAL A CA 1
ATOM 773 C C . VAL A 1 100 ? 2.158 2.632 4.314 1.00 98.19 100 VAL A C 1
ATOM 775 O O . VAL A 1 100 ? 2.724 2.672 3.223 1.00 98.19 100 VAL A O 1
ATOM 778 N N . ALA A 1 101 ? 2.579 3.368 5.345 1.00 98.19 101 ALA A N 1
ATOM 779 C CA . ALA A 1 101 ? 3.727 4.268 5.255 1.00 98.19 101 ALA A CA 1
ATOM 780 C C . ALA A 1 101 ? 5.048 3.517 5.013 1.00 98.19 101 ALA A C 1
ATOM 782 O O . ALA A 1 101 ? 5.921 4.022 4.301 1.00 98.19 101 ALA A O 1
ATOM 783 N N . LEU A 1 102 ? 5.203 2.320 5.590 1.00 98.12 102 LEU A N 1
ATOM 784 C CA . LEU A 1 102 ? 6.346 1.446 5.329 1.00 98.12 102 LEU A CA 1
ATOM 785 C C . LEU A 1 102 ? 6.338 0.932 3.886 1.00 98.12 102 LEU A C 1
ATOM 787 O O . LEU A 1 102 ? 7.345 1.088 3.201 1.00 98.12 102 LEU A O 1
ATOM 791 N N . ALA A 1 103 ? 5.200 0.425 3.403 1.00 98.00 103 ALA A N 1
ATOM 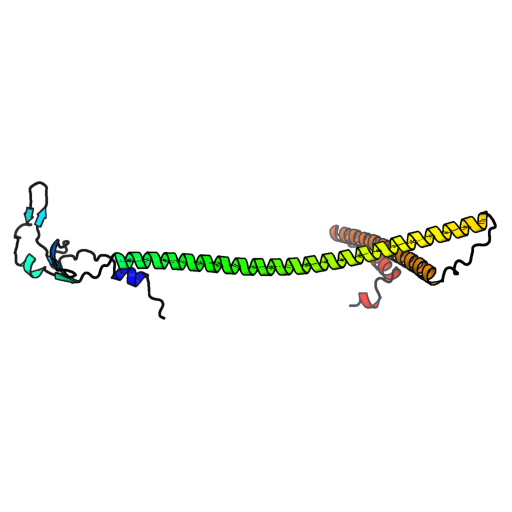792 C CA . ALA A 1 103 ? 5.064 -0.030 2.018 1.00 98.00 103 ALA A CA 1
ATOM 793 C C . ALA A 1 103 ? 5.386 1.091 1.016 1.00 98.00 103 ALA A C 1
ATOM 795 O O . ALA A 1 103 ? 6.219 0.915 0.131 1.00 98.00 103 ALA A O 1
ATOM 796 N N . LEU A 1 104 ? 4.831 2.290 1.227 1.00 98.25 104 LEU A N 1
ATOM 797 C CA . LEU A 1 104 ? 5.110 3.445 0.373 1.00 98.25 104 LEU A CA 1
ATOM 798 C C . LEU A 1 104 ? 6.598 3.819 0.377 1.00 98.25 104 LEU A C 1
ATOM 800 O O . LEU A 1 104 ? 7.146 4.212 -0.650 1.00 98.25 104 LEU A O 1
ATOM 804 N N . ARG A 1 105 ? 7.280 3.712 1.523 1.00 98.19 105 ARG A N 1
ATOM 805 C CA . ARG A 1 105 ? 8.721 3.985 1.606 1.00 98.19 105 ARG A CA 1
ATOM 806 C C . ARG A 1 105 ? 9.530 3.007 0.754 1.00 98.19 105 ARG A C 1
ATOM 808 O O . ARG A 1 105 ? 10.493 3.437 0.117 1.00 98.19 105 ARG A O 1
ATOM 815 N N . ASP A 1 106 ? 9.163 1.731 0.758 1.00 98.19 106 ASP A N 1
ATOM 816 C CA . ASP A 1 106 ? 9.841 0.710 -0.038 1.00 98.19 106 ASP A CA 1
ATOM 817 C C . ASP A 1 106 ? 9.542 0.876 -1.535 1.00 98.19 106 ASP A C 1
ATOM 819 O O . ASP A 1 106 ? 10.481 0.876 -2.332 1.00 98.19 106 ASP A O 1
ATOM 823 N N . ASP A 1 107 ? 8.294 1.174 -1.908 1.00 98.31 107 ASP A N 1
ATOM 824 C CA . ASP A 1 107 ? 7.917 1.501 -3.291 1.00 98.31 107 ASP A CA 1
ATOM 825 C C . ASP A 1 107 ? 8.704 2.712 -3.817 1.00 98.31 107 ASP A C 1
ATOM 827 O O . ASP A 1 107 ? 9.233 2.698 -4.930 1.00 98.31 107 ASP A O 1
ATOM 831 N N . MET A 1 108 ? 8.847 3.764 -3.001 1.00 98.44 108 MET A N 1
ATOM 832 C CA . MET A 1 108 ? 9.639 4.944 -3.363 1.00 98.44 108 MET A CA 1
ATOM 833 C C . MET A 1 108 ? 11.130 4.624 -3.518 1.00 98.44 108 MET A C 1
ATOM 835 O O . MET A 1 108 ? 11.798 5.230 -4.358 1.00 98.44 108 MET A O 1
ATOM 839 N N . ARG A 1 109 ? 11.674 3.684 -2.732 1.00 98.31 109 ARG A N 1
ATOM 840 C CA . ARG A 1 109 ? 13.059 3.218 -2.900 1.00 98.31 109 ARG A CA 1
ATOM 841 C C . ARG A 1 109 ? 13.211 2.474 -4.225 1.00 98.31 109 ARG A C 1
ATOM 843 O O . ARG A 1 109 ? 14.087 2.826 -5.010 1.00 98.31 109 ARG A O 1
ATOM 850 N N . GLN A 1 110 ? 12.322 1.524 -4.503 1.00 98.31 110 GLN A N 1
ATOM 851 C CA . GLN A 1 110 ? 12.345 0.747 -5.740 1.00 98.31 110 GLN A CA 1
ATOM 852 C C . GLN A 1 110 ? 12.182 1.639 -6.979 1.00 98.31 110 GLN A C 1
ATOM 854 O O . GLN A 1 110 ? 12.892 1.464 -7.967 1.00 98.31 110 GLN A O 1
ATOM 859 N N . ALA A 1 111 ? 11.294 2.635 -6.924 1.00 98.12 111 ALA A N 1
ATOM 860 C CA . ALA A 1 111 ? 11.106 3.590 -8.013 1.00 98.12 111 ALA A CA 1
ATOM 861 C C . ALA A 1 111 ? 12.379 4.404 -8.305 1.00 98.12 111 ALA A C 1
ATOM 863 O O . ALA A 1 111 ? 12.691 4.655 -9.468 1.00 98.12 111 ALA A O 1
ATOM 864 N N . ARG A 1 112 ? 13.147 4.785 -7.272 1.00 98.31 112 ARG A N 1
ATOM 865 C CA . ARG A 1 112 ? 14.435 5.479 -7.450 1.00 98.31 112 ARG A CA 1
ATOM 866 C C . ARG A 1 112 ? 15.480 4.587 -8.108 1.00 98.31 112 ARG A C 1
ATOM 868 O O . ARG A 1 112 ? 16.134 5.027 -9.043 1.00 98.31 112 ARG A O 1
ATOM 875 N N . GLU A 1 113 ? 15.592 3.334 -7.680 1.00 98.25 113 GLU A N 1
ATOM 876 C CA . GLU A 1 113 ? 16.513 2.370 -8.297 1.00 98.25 113 GLU A CA 1
ATOM 877 C C . GLU A 1 113 ? 16.165 2.121 -9.774 1.00 98.25 113 GLU A C 1
ATOM 879 O O . GLU A 1 113 ? 17.047 2.076 -10.633 1.00 98.25 113 GLU A O 1
ATOM 884 N N . GLN A 1 114 ? 14.871 2.016 -10.094 1.00 97.62 114 GLN A N 1
ATOM 885 C CA . GLN A 1 114 ? 14.404 1.901 -11.477 1.00 97.62 114 GLN A CA 1
ATOM 886 C C . GLN A 1 114 ? 14.712 3.152 -12.301 1.00 97.62 114 GLN A C 1
ATOM 888 O O . GLN A 1 114 ? 15.097 3.025 -13.464 1.00 97.62 114 GLN A O 1
ATOM 893 N N . LEU A 1 115 ? 14.564 4.341 -11.712 1.00 98.31 115 LEU A N 1
ATOM 894 C CA . LEU A 1 115 ? 14.895 5.600 -12.370 1.00 98.31 115 LEU A CA 1
ATOM 895 C C . LEU A 1 115 ? 16.393 5.680 -12.680 1.00 98.31 115 LEU A C 1
ATOM 897 O O . LEU A 1 115 ? 16.751 5.911 -13.830 1.00 98.31 115 LEU A O 1
ATOM 901 N N . GLU A 1 116 ? 17.259 5.388 -11.708 1.00 98.19 116 GLU A N 1
ATOM 902 C CA . GLU A 1 116 ? 18.713 5.356 -11.917 1.00 98.19 116 GLU A CA 1
ATOM 903 C C . GLU A 1 116 ? 19.113 4.334 -12.996 1.00 98.19 116 GLU A C 1
ATOM 905 O O . GLU A 1 116 ? 19.965 4.603 -13.847 1.00 98.19 116 GLU A O 1
ATOM 910 N N . ALA A 1 117 ? 18.483 3.155 -13.008 1.00 98.12 117 ALA A N 1
ATOM 911 C CA . ALA A 1 117 ? 18.720 2.148 -14.039 1.00 98.12 117 ALA A CA 1
ATOM 912 C C . ALA A 1 117 ? 18.244 2.611 -15.428 1.00 98.12 117 ALA A C 1
ATOM 914 O O . ALA A 1 117 ? 18.918 2.360 -16.431 1.00 98.12 117 ALA A O 1
ATOM 915 N N . ALA A 1 118 ? 17.100 3.293 -15.508 1.00 97.69 118 ALA A N 1
ATOM 916 C CA . ALA A 1 118 ? 16.589 3.855 -16.754 1.00 97.69 118 ALA A CA 1
ATOM 917 C C . ALA A 1 118 ? 17.493 4.980 -17.277 1.00 97.69 118 ALA A C 1
ATOM 919 O O . ALA A 1 118 ? 17.807 4.995 -18.465 1.00 97.69 118 ALA A O 1
ATOM 920 N N . GLU A 1 119 ? 17.975 5.864 -16.403 1.00 98.12 119 GLU A N 1
ATOM 921 C CA . GLU A 1 119 ? 18.924 6.926 -16.750 1.00 98.12 119 GLU A CA 1
ATOM 922 C C . GLU A 1 119 ? 20.229 6.356 -17.315 1.00 98.12 119 GLU A C 1
ATOM 924 O O . GLU A 1 119 ? 20.698 6.818 -18.357 1.00 98.12 119 GLU A O 1
ATOM 929 N N . ARG A 1 120 ? 20.774 5.292 -16.705 1.00 97.94 120 ARG A N 1
ATOM 930 C CA . ARG A 1 120 ? 21.953 4.586 -17.242 1.00 97.94 120 ARG A CA 1
ATOM 931 C C . ARG A 1 120 ? 21.695 4.020 -18.636 1.00 97.94 120 ARG A C 1
ATOM 933 O O . ARG A 1 120 ? 22.504 4.232 -19.535 1.00 97.94 120 ARG A O 1
ATOM 940 N N . ARG A 1 121 ? 20.548 3.366 -18.847 1.00 97.06 121 ARG A N 1
ATOM 941 C CA . ARG A 1 121 ? 20.170 2.821 -20.163 1.00 97.06 121 ARG A CA 1
ATOM 942 C C . ARG A 1 121 ? 20.008 3.913 -21.218 1.00 97.06 121 ARG A C 1
ATOM 944 O O . ARG A 1 121 ? 20.426 3.720 -22.356 1.00 97.06 121 ARG A O 1
ATOM 951 N N . ILE A 1 122 ? 19.423 5.055 -20.857 1.00 96.62 122 ILE A N 1
ATOM 952 C CA . ILE A 1 122 ? 19.287 6.203 -21.764 1.00 96.62 122 ILE A CA 1
ATOM 953 C C . ILE A 1 122 ? 20.670 6.756 -22.123 1.00 96.62 122 ILE A C 1
ATOM 955 O O . ILE A 1 122 ? 20.934 7.013 -23.298 1.00 96.62 122 ILE A O 1
ATOM 959 N N . ALA A 1 123 ? 21.570 6.889 -21.144 1.00 96.88 123 ALA A N 1
ATOM 960 C CA . ALA A 1 123 ? 22.942 7.328 -21.384 1.00 96.88 123 ALA A CA 1
ATOM 961 C C . ALA A 1 123 ? 23.680 6.381 -22.350 1.00 96.88 123 ALA A C 1
ATOM 963 O O . ALA A 1 123 ? 24.233 6.839 -23.351 1.00 96.88 123 ALA A O 1
ATOM 964 N N . GLU A 1 124 ? 23.618 5.068 -22.122 1.00 95.75 124 GLU A N 1
ATOM 965 C CA . GLU A 1 124 ? 24.185 4.057 -23.027 1.00 95.75 124 GLU A CA 1
ATOM 966 C C . GLU A 1 124 ? 23.610 4.161 -24.447 1.00 95.75 124 GLU A C 1
ATOM 968 O O . GLU A 1 124 ? 24.359 4.218 -25.425 1.00 95.75 124 GLU A O 1
ATOM 973 N N . GLN A 1 125 ? 22.284 4.252 -24.579 1.00 94.94 125 GLN A N 1
ATOM 974 C CA . GLN A 1 125 ? 21.619 4.400 -25.876 1.00 94.94 125 GLN A CA 1
ATOM 975 C C . GLN A 1 125 ? 22.044 5.684 -26.593 1.00 94.94 125 GLN A C 1
ATOM 977 O O . GLN A 1 125 ? 22.331 5.650 -27.789 1.00 94.94 125 GLN A O 1
ATOM 982 N N . SER A 1 126 ? 22.136 6.805 -25.874 1.00 93.94 126 SER A N 1
ATOM 983 C CA . SER A 1 126 ? 22.592 8.077 -26.441 1.00 93.94 126 SER A CA 1
ATOM 984 C C . SER A 1 126 ? 24.030 8.001 -26.963 1.00 93.94 126 SER A C 1
ATOM 986 O O . SER A 1 126 ? 24.319 8.534 -28.035 1.00 93.94 126 SER A O 1
ATOM 988 N N . ALA A 1 127 ? 24.917 7.275 -26.273 1.00 94.12 127 ALA A N 1
ATOM 989 C CA . ALA A 1 127 ? 26.288 7.057 -26.723 1.00 94.12 127 ALA A CA 1
ATOM 990 C C . ALA A 1 127 ? 26.337 6.211 -28.005 1.00 94.12 127 ALA A C 1
ATOM 992 O O . ALA A 1 127 ? 27.077 6.542 -28.935 1.00 94.12 127 ALA A O 1
ATOM 993 N N . ILE A 1 128 ? 25.512 5.161 -28.089 1.00 92.44 128 ILE A N 1
ATOM 994 C CA . ILE A 1 128 ? 25.391 4.319 -29.288 1.00 92.44 128 ILE A CA 1
ATOM 995 C C . ILE A 1 128 ? 24.871 5.136 -30.474 1.00 92.44 128 ILE A C 1
ATOM 997 O O . ILE A 1 128 ? 25.449 5.071 -31.558 1.00 92.44 128 ILE A O 1
ATOM 1001 N N . VAL A 1 129 ? 23.815 5.933 -30.276 1.00 91.75 129 VAL A N 1
ATOM 1002 C CA . VAL A 1 129 ? 23.264 6.802 -31.327 1.00 91.75 129 VAL A CA 1
ATOM 1003 C C . VAL A 1 129 ? 24.320 7.801 -31.802 1.00 91.75 129 VAL A C 1
ATOM 1005 O O . VAL A 1 129 ? 24.547 7.911 -33.004 1.00 91.75 129 VAL A O 1
ATOM 1008 N N . ALA A 1 130 ? 25.048 8.449 -30.888 1.00 90.56 130 ALA A N 1
ATOM 1009 C CA . ALA A 1 130 ? 26.123 9.374 -31.247 1.00 90.56 130 ALA A CA 1
ATOM 1010 C C . ALA A 1 130 ? 27.266 8.691 -32.028 1.00 90.56 130 ALA A C 1
ATOM 1012 O O . ALA A 1 130 ? 27.836 9.279 -32.952 1.00 90.56 130 ALA A O 1
ATOM 1013 N N . ALA A 1 131 ? 27.616 7.447 -31.685 1.00 88.19 131 ALA A N 1
ATOM 1014 C CA . ALA A 1 131 ? 28.591 6.660 -32.439 1.00 88.19 131 ALA A CA 1
ATOM 1015 C C . ALA A 1 131 ? 28.068 6.303 -33.843 1.00 88.19 131 ALA A C 1
ATOM 1017 O O . ALA A 1 131 ? 28.782 6.487 -34.831 1.00 88.19 131 ALA A O 1
ATOM 1018 N N . ALA A 1 132 ? 26.810 5.871 -33.950 1.00 86.75 132 ALA A N 1
ATOM 1019 C CA . ALA A 1 132 ? 26.164 5.565 -35.223 1.00 86.75 132 ALA A CA 1
ATOM 1020 C C . ALA A 1 132 ? 26.084 6.799 -36.139 1.00 86.75 132 ALA A C 1
ATOM 1022 O O . ALA A 1 132 ? 26.408 6.709 -37.324 1.00 86.75 132 ALA A O 1
ATOM 1023 N N . GLU A 1 133 ? 25.744 7.973 -35.600 1.00 84.00 133 GLU A N 1
ATOM 1024 C CA . GLU A 1 133 ? 25.744 9.237 -36.345 1.00 84.00 133 GLU A CA 1
ATOM 1025 C C . GLU A 1 133 ? 27.129 9.573 -36.914 1.00 84.00 133 GLU A C 1
ATOM 1027 O O . GLU A 1 133 ? 27.253 9.952 -38.084 1.00 84.00 133 GLU A O 1
ATOM 1032 N N . LYS A 1 134 ? 28.193 9.395 -36.117 1.00 82.69 134 LYS A N 1
ATOM 1033 C CA . LYS A 1 134 ? 29.577 9.591 -36.578 1.00 82.69 134 LYS A CA 1
ATOM 1034 C C . LYS A 1 134 ? 29.937 8.628 -37.708 1.00 82.69 134 LYS A C 1
ATOM 1036 O O . LYS A 1 134 ? 30.531 9.068 -38.695 1.00 82.69 134 LYS A O 1
ATOM 1041 N N . LEU A 1 135 ? 29.552 7.356 -37.596 1.00 78.00 135 LEU A N 1
ATOM 1042 C CA . LEU A 1 135 ? 29.791 6.344 -38.629 1.00 78.00 135 LEU A CA 1
ATOM 1043 C C . LEU A 1 135 ? 29.070 6.685 -39.935 1.00 78.00 135 LEU A C 1
ATOM 1045 O O . LEU A 1 135 ? 29.696 6.685 -40.994 1.00 78.00 135 LEU A O 1
ATOM 1049 N N . VAL A 1 136 ? 27.785 7.046 -39.871 1.00 79.62 136 VAL A N 1
ATOM 1050 C CA . VAL A 1 136 ? 27.007 7.456 -41.052 1.00 79.62 136 VAL A CA 1
ATOM 1051 C C . VAL A 1 136 ? 27.633 8.687 -41.708 1.00 79.62 136 VAL A C 1
ATOM 1053 O O . VAL A 1 136 ? 27.811 8.716 -42.927 1.00 79.62 136 VAL A O 1
ATOM 1056 N N . ARG A 1 137 ? 28.040 9.683 -40.912 1.00 73.25 137 ARG A N 1
ATOM 1057 C CA . ARG A 1 137 ? 28.697 10.895 -41.416 1.00 73.25 137 ARG A CA 1
ATOM 1058 C C . ARG A 1 137 ? 30.053 10.590 -42.067 1.00 73.25 137 ARG A C 1
ATOM 1060 O O . ARG A 1 137 ? 30.365 11.169 -43.106 1.00 73.25 137 ARG A O 1
ATOM 1067 N N . CYS A 1 138 ? 30.849 9.692 -41.485 1.00 74.88 138 CYS A N 1
ATOM 1068 C CA . CYS A 1 138 ? 32.126 9.251 -42.049 1.00 74.88 138 CYS A CA 1
ATOM 1069 C C . CYS A 1 138 ? 31.925 8.497 -43.370 1.00 74.88 138 CYS A C 1
ATOM 1071 O O . CYS A 1 138 ? 32.518 8.863 -44.383 1.00 74.88 138 CYS A O 1
ATOM 1073 N N . LYS A 1 139 ? 31.004 7.524 -43.394 1.00 72.06 139 LYS A N 1
ATOM 1074 C CA . LYS A 1 139 ? 30.665 6.756 -44.598 1.00 72.06 139 LYS A CA 1
ATOM 1075 C C . LYS A 1 139 ? 30.167 7.664 -45.725 1.00 72.06 139 LYS A C 1
ATOM 1077 O O . LYS A 1 139 ? 30.592 7.491 -46.865 1.00 72.06 139 LYS A O 1
ATOM 1082 N N . GLY A 1 140 ? 29.315 8.643 -45.409 1.00 75.94 140 GLY A N 1
ATOM 1083 C CA . GLY A 1 140 ? 28.835 9.641 -46.368 1.00 75.94 140 GLY A CA 1
ATOM 1084 C C . GLY A 1 140 ? 29.971 10.461 -46.983 1.00 75.94 140 GLY A C 1
ATOM 1085 O O . GLY A 1 140 ? 30.050 10.560 -48.207 1.00 75.94 140 GLY A O 1
ATOM 1086 N N . ARG A 1 141 ? 30.894 10.973 -46.151 1.00 75.00 141 ARG A N 1
ATOM 1087 C CA . ARG A 1 141 ? 32.094 11.683 -46.626 1.00 75.00 141 ARG A CA 1
ATOM 1088 C C . ARG A 1 141 ? 32.971 10.799 -47.513 1.00 75.00 141 ARG A C 1
ATOM 1090 O O . ARG A 1 141 ? 33.241 11.185 -48.645 1.00 75.00 141 ARG A O 1
ATOM 1097 N N . TYR A 1 142 ? 33.304 9.590 -47.063 1.00 74.75 142 TYR A N 1
ATOM 1098 C CA . TYR A 1 142 ? 34.150 8.653 -47.808 1.00 74.75 142 TYR A CA 1
ATOM 1099 C C . TYR A 1 142 ? 33.606 8.339 -49.211 1.00 74.75 142 TYR A C 1
ATOM 1101 O O . TYR A 1 142 ? 34.330 8.449 -50.197 1.00 74.75 142 TYR A O 1
ATOM 1109 N N . HIS A 1 143 ? 32.312 8.013 -49.334 1.00 72.00 143 HIS A N 1
ATOM 1110 C CA . HIS A 1 143 ? 31.715 7.704 -50.640 1.00 72.00 143 HIS A CA 1
ATOM 1111 C C . HIS A 1 143 ? 31.650 8.939 -51.542 1.00 72.00 143 HIS A C 1
ATOM 1113 O O . HIS A 1 143 ? 31.872 8.832 -52.746 1.00 72.00 143 HIS A O 1
ATOM 1119 N N . SER A 1 144 ? 31.374 10.120 -50.979 1.00 71.12 144 SER A N 1
ATOM 1120 C CA . SER A 1 144 ? 31.367 11.363 -51.755 1.00 71.12 144 SER A CA 1
ATOM 1121 C C . SER A 1 144 ? 32.756 11.721 -52.292 1.00 71.12 144 SER A C 1
ATOM 1123 O O . SER A 1 144 ? 32.878 12.096 -53.458 1.00 71.12 144 SER A O 1
ATOM 1125 N N . GLU A 1 145 ? 33.807 11.522 -51.493 1.00 76.12 145 GLU A N 1
ATOM 1126 C CA . GLU A 1 145 ? 35.194 11.748 -51.903 1.00 76.12 145 GLU A CA 1
ATOM 1127 C C . GLU A 1 145 ? 35.655 10.723 -52.945 1.00 76.12 145 GLU A C 1
ATOM 1129 O O . GLU A 1 145 ? 36.267 11.103 -53.945 1.00 76.12 145 GLU A O 1
ATOM 1134 N N . LEU A 1 146 ? 35.317 9.439 -52.769 1.00 73.56 146 LEU A N 1
ATOM 1135 C CA . LEU A 1 146 ? 35.608 8.389 -53.751 1.00 73.56 146 LEU A CA 1
ATOM 1136 C C . LEU A 1 146 ? 34.925 8.685 -55.096 1.00 73.56 146 LEU A C 1
ATOM 1138 O O . LEU A 1 146 ? 35.563 8.617 -56.149 1.00 73.56 146 LEU A O 1
ATOM 1142 N N . ASN A 1 147 ? 33.651 9.087 -55.059 1.00 74.50 147 ASN A N 1
ATOM 1143 C CA . ASN A 1 147 ? 32.893 9.470 -56.248 1.00 74.50 147 ASN A CA 1
ATOM 1144 C C . ASN A 1 147 ? 33.502 10.700 -56.938 1.00 74.50 147 ASN A C 1
ATOM 1146 O O . ASN A 1 147 ? 33.637 10.704 -58.161 1.00 74.50 147 ASN A O 1
ATOM 1150 N N . TYR A 1 148 ? 33.923 11.721 -56.183 1.00 72.75 148 TYR A N 1
ATOM 1151 C CA . TYR A 1 148 ? 34.549 12.920 -56.749 1.00 72.75 148 TYR A CA 1
ATOM 1152 C C . TYR A 1 148 ? 35.888 12.603 -57.431 1.00 72.75 148 TYR A C 1
ATOM 1154 O O . TYR A 1 148 ? 36.133 13.047 -58.553 1.00 72.75 148 TYR A O 1
ATOM 1162 N N . ARG A 1 149 ? 36.727 11.763 -56.805 1.00 75.00 149 ARG A N 1
ATOM 1163 C CA . ARG A 1 149 ? 37.988 11.283 -57.399 1.00 75.00 149 ARG A CA 1
ATOM 1164 C C . ARG A 1 149 ? 37.747 10.466 -58.674 1.00 75.00 149 ARG A C 1
ATOM 1166 O O . ARG A 1 149 ? 38.446 10.672 -59.667 1.00 75.00 149 ARG A O 1
ATOM 1173 N N . ALA A 1 150 ? 36.759 9.566 -58.674 1.00 77.94 150 ALA A N 1
ATOM 1174 C CA . ALA A 1 150 ? 36.407 8.760 -59.846 1.00 77.94 150 ALA A CA 1
ATOM 1175 C C . ALA A 1 150 ? 35.924 9.628 -61.020 1.00 77.94 150 ALA A C 1
ATOM 1177 O O . ALA A 1 150 ? 36.370 9.435 -62.151 1.00 77.94 150 ALA A O 1
ATOM 1178 N N . LEU A 1 151 ? 35.072 10.621 -60.745 1.00 76.69 151 LEU A N 1
ATOM 1179 C CA . LEU A 1 151 ? 34.593 11.574 -61.747 1.00 76.69 151 LEU A CA 1
ATOM 1180 C C . LEU A 1 151 ? 35.733 12.430 -62.307 1.00 76.69 151 LEU A C 1
ATOM 1182 O O . LEU A 1 151 ? 35.871 12.537 -63.522 1.00 76.69 151 LEU A O 1
ATOM 1186 N N . ALA A 1 152 ? 36.590 12.992 -61.455 1.00 78.50 152 ALA A N 1
ATOM 1187 C CA . ALA A 1 152 ? 37.716 13.804 -61.909 1.00 78.50 152 ALA A CA 1
ATOM 1188 C C . ALA A 1 152 ? 38.681 13.014 -62.811 1.00 78.50 152 ALA A C 1
ATOM 1190 O O . ALA A 1 152 ? 39.118 13.526 -63.841 1.00 78.50 152 ALA A O 1
ATOM 1191 N N . LYS A 1 153 ? 38.931 11.735 -62.489 1.00 80.00 153 LYS A N 1
ATOM 1192 C CA . LYS A 1 153 ? 39.705 10.821 -63.342 1.00 80.00 153 LYS A CA 1
ATOM 1193 C C . LYS A 1 153 ? 39.018 10.554 -64.684 1.00 80.00 153 LYS A C 1
ATOM 1195 O O . LYS A 1 153 ? 39.689 10.566 -65.710 1.00 80.00 153 LYS A O 1
ATOM 1200 N N . LEU A 1 154 ? 37.704 10.317 -64.682 1.00 82.62 154 LEU A N 1
ATOM 1201 C CA . LEU A 1 154 ? 36.923 10.062 -65.898 1.00 82.62 154 LEU A CA 1
ATOM 1202 C C . LEU A 1 154 ? 36.948 11.265 -66.854 1.00 82.62 154 LEU A C 1
ATOM 1204 O O . LEU A 1 154 ? 37.092 11.092 -68.061 1.00 82.62 154 LEU A O 1
ATOM 1208 N N . PHE A 1 155 ? 36.828 12.476 -66.310 1.00 80.25 155 PHE A N 1
ATOM 1209 C CA . PHE A 1 155 ? 36.781 13.717 -67.086 1.00 80.25 155 PHE A CA 1
ATOM 1210 C C . PHE A 1 155 ? 38.157 14.369 -67.301 1.00 80.25 155 PHE A C 1
ATOM 1212 O O . PHE A 1 155 ? 38.234 15.429 -67.916 1.00 80.25 155 PHE A O 1
ATOM 1219 N N . GLY A 1 156 ? 39.244 13.752 -66.819 1.00 78.50 156 GLY A N 1
ATOM 1220 C CA . GLY A 1 156 ? 40.612 14.252 -66.994 1.00 78.50 156 GLY A 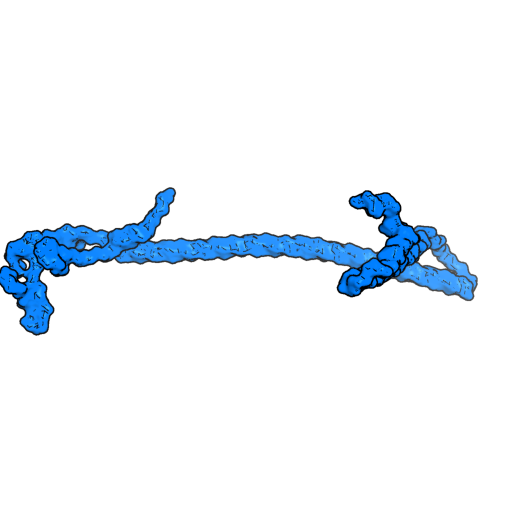CA 1
ATOM 1221 C C . GLY A 1 156 ? 40.874 15.613 -66.338 1.00 78.50 156 GLY A C 1
ATOM 1222 O O . GLY A 1 156 ? 41.787 16.326 -66.751 1.00 78.50 156 GLY A O 1
ATOM 1223 N N . VAL A 1 157 ? 40.068 15.992 -65.343 1.00 78.00 157 VAL A N 1
ATOM 1224 C CA . VAL A 1 157 ? 40.182 17.274 -64.635 1.00 78.00 157 VAL A CA 1
ATOM 1225 C C . VAL A 1 157 ? 41.100 17.094 -63.428 1.00 78.00 157 VAL A C 1
ATOM 1227 O O . VAL A 1 157 ? 40.978 16.119 -62.686 1.00 78.00 157 VAL A O 1
ATOM 1230 N N . ILE A 1 158 ? 42.014 18.042 -63.207 1.00 65.75 158 ILE A N 1
ATOM 1231 C CA . ILE A 1 158 ? 42.869 18.055 -62.015 1.00 65.75 158 ILE A CA 1
ATOM 1232 C C . ILE A 1 158 ? 41.973 18.303 -60.794 1.00 65.75 158 ILE A C 1
ATOM 1234 O O . ILE A 1 158 ? 41.330 19.348 -60.700 1.00 65.75 158 ILE A O 1
ATOM 1238 N N . THR A 1 159 ? 41.910 17.345 -59.866 1.00 61.25 159 THR A N 1
ATOM 1239 C CA . THR A 1 159 ? 41.212 17.526 -58.584 1.00 61.25 159 THR A CA 1
ATOM 1240 C C . THR A 1 159 ? 41.888 18.650 -57.796 1.00 61.25 159 THR A C 1
ATOM 1242 O O . THR A 1 159 ? 43.081 18.509 -57.515 1.00 61.25 159 THR A O 1
ATOM 1245 N N . PRO A 1 160 ? 41.184 19.735 -57.416 1.00 59.94 160 PRO A N 1
ATOM 1246 C CA . PRO A 1 160 ? 41.754 20.746 -56.536 1.00 59.94 160 PRO A CA 1
ATOM 1247 C C . PRO A 1 160 ? 42.062 20.097 -55.187 1.00 59.94 160 PRO A C 1
ATOM 1249 O O . PRO A 1 160 ? 41.192 19.431 -54.632 1.00 59.94 160 PRO A O 1
ATOM 1252 N N . ASP A 1 161 ? 43.309 20.273 -54.753 1.00 63.97 161 ASP A N 1
ATOM 1253 C CA . ASP A 1 161 ? 43.989 19.797 -53.540 1.00 63.97 161 ASP A CA 1
ATOM 1254 C C . ASP A 1 161 ? 43.097 19.113 -52.483 1.00 63.97 161 ASP A C 1
ATOM 1256 O O . ASP A 1 161 ? 42.781 19.658 -51.425 1.00 63.97 161 ASP A O 1
ATOM 1260 N N . LEU A 1 162 ? 42.653 17.891 -52.793 1.00 57.72 162 LEU A N 1
ATOM 1261 C CA . LEU A 1 162 ? 42.012 17.016 -51.824 1.00 57.72 162 LEU A CA 1
ATOM 1262 C C . LEU A 1 162 ? 43.160 16.330 -51.078 1.00 57.72 162 LEU A C 1
ATOM 1264 O O . LEU A 1 162 ? 43.960 15.672 -51.759 1.00 57.72 162 LEU A O 1
ATOM 1268 N N . PRO A 1 163 ? 43.262 16.454 -49.738 1.00 61.78 163 PRO A N 1
ATOM 1269 C CA . PRO A 1 163 ? 44.350 15.836 -48.994 1.00 61.78 163 PRO A CA 1
ATOM 1270 C C . PRO A 1 163 ? 44.469 14.355 -49.393 1.00 61.78 163 PRO A C 1
ATOM 1272 O O . PRO A 1 163 ? 43.450 13.721 -49.720 1.00 61.78 163 PRO A O 1
ATOM 1275 N N . PRO A 1 164 ? 45.691 13.791 -49.462 1.00 59.22 164 PRO A N 1
ATOM 1276 C CA . PRO A 1 164 ? 45.864 12.358 -49.663 1.00 59.22 164 PRO A CA 1
ATOM 1277 C C . PRO A 1 164 ? 44.935 11.620 -48.698 1.00 59.22 164 PRO A C 1
ATOM 1279 O O . PRO A 1 164 ? 44.782 12.063 -47.563 1.00 59.22 164 PRO A O 1
ATOM 1282 N N . LEU A 1 165 ? 44.271 10.549 -49.144 1.00 55.53 165 LEU A N 1
ATOM 1283 C CA . LEU A 1 165 ? 43.497 9.713 -48.225 1.00 55.53 165 LEU A CA 1
ATOM 1284 C C . LEU A 1 165 ? 44.485 9.201 -47.171 1.00 55.53 165 LEU A C 1
ATOM 1286 O O . LEU A 1 165 ? 45.282 8.313 -47.468 1.00 55.53 165 LEU A O 1
ATOM 1290 N N . GLU A 1 166 ? 44.511 9.829 -45.997 1.00 45.88 166 GLU A N 1
ATOM 1291 C CA . GLU A 1 166 ? 45.444 9.470 -44.941 1.00 45.88 166 GLU A CA 1
ATOM 1292 C C . GLU A 1 166 ? 45.210 8.001 -44.571 1.00 45.88 166 GLU A C 1
ATOM 1294 O O . GLU A 1 166 ? 44.073 7.535 -44.430 1.00 45.88 166 GLU A O 1
ATOM 1299 N N . HIS A 1 167 ? 46.310 7.261 -44.455 1.00 50.59 167 HIS A N 1
ATOM 1300 C CA . HIS A 1 167 ? 46.364 5.813 -44.258 1.00 50.59 167 HIS A CA 1
ATOM 1301 C C . HIS A 1 167 ? 45.688 5.310 -42.959 1.00 50.59 167 HIS A C 1
ATOM 1303 O O . HIS A 1 167 ? 45.648 4.103 -42.736 1.00 50.59 167 HIS A O 1
ATOM 1309 N N . GLU A 1 168 ? 45.106 6.184 -42.132 1.00 44.72 168 GLU A N 1
ATOM 1310 C CA . GLU A 1 168 ? 44.345 5.811 -40.929 1.00 44.72 168 GLU A CA 1
ATOM 1311 C C . GLU A 1 168 ? 42.983 5.165 -41.248 1.00 44.72 168 GLU A C 1
ATOM 1313 O O . GLU A 1 168 ? 42.532 4.277 -40.525 1.00 44.72 168 GLU A O 1
ATOM 1318 N N . ASN A 1 169 ? 42.333 5.529 -42.361 1.00 49.78 169 ASN A N 1
ATOM 1319 C CA . ASN A 1 169 ? 41.031 4.943 -42.722 1.00 49.78 169 ASN A CA 1
ATOM 1320 C C . ASN A 1 169 ? 41.136 3.607 -43.477 1.00 49.78 169 ASN A C 1
ATOM 1322 O O . ASN A 1 169 ? 40.156 2.865 -43.514 1.00 49.78 169 ASN A O 1
ATOM 1326 N N . VAL A 1 170 ? 42.300 3.277 -44.049 1.00 51.25 170 VAL A N 1
ATOM 1327 C CA . VAL A 1 170 ? 42.562 1.945 -44.631 1.00 51.25 170 VAL A CA 1
ATOM 1328 C C . VAL A 1 170 ? 42.875 0.945 -43.520 1.00 51.25 170 VAL A C 1
ATOM 1330 O O . VAL A 1 170 ? 42.317 -0.141 -43.517 1.00 51.25 170 VAL A O 1
ATOM 1333 N N . GLN A 1 171 ? 43.629 1.350 -42.492 1.00 50.69 171 GLN A N 1
ATOM 1334 C CA . GLN A 1 171 ? 43.875 0.506 -41.316 1.00 50.69 171 GLN A CA 1
ATOM 1335 C C . GLN A 1 171 ? 42.587 0.144 -40.567 1.00 50.69 171 GLN A C 1
ATOM 1337 O O . GLN A 1 171 ? 42.449 -0.982 -40.106 1.00 50.69 171 GLN A O 1
ATOM 1342 N N . CYS A 1 172 ? 41.626 1.068 -40.467 1.00 51.97 172 CYS A N 1
ATOM 1343 C CA . CYS A 1 172 ? 40.329 0.791 -39.844 1.00 51.97 172 CYS A CA 1
ATOM 1344 C C . CYS A 1 172 ? 39.440 -0.122 -40.713 1.00 51.97 172 CYS A C 1
ATOM 1346 O O . CYS A 1 172 ? 38.700 -0.939 -40.172 1.00 51.97 172 CYS A O 1
ATOM 1348 N N . ALA A 1 173 ? 39.527 -0.020 -42.045 1.00 54.50 173 ALA A N 1
ATOM 1349 C CA . ALA A 1 173 ? 38.806 -0.900 -42.966 1.00 54.50 173 ALA A CA 1
ATOM 1350 C C . ALA A 1 173 ? 39.399 -2.318 -42.985 1.00 54.50 173 ALA A C 1
ATOM 1352 O O . ALA A 1 173 ? 38.656 -3.271 -42.776 1.00 54.50 173 ALA A O 1
ATOM 1353 N N . ASP A 1 174 ? 40.722 -2.446 -43.118 1.00 56.88 174 ASP A N 1
ATOM 1354 C CA . ASP A 1 174 ? 41.430 -3.730 -43.100 1.00 56.88 174 ASP A CA 1
ATOM 1355 C C . ASP A 1 174 ? 41.283 -4.424 -41.733 1.00 56.88 174 ASP A C 1
ATOM 1357 O O . ASP A 1 174 ? 41.084 -5.635 -41.661 1.00 56.88 174 ASP A O 1
ATOM 1361 N N . ALA A 1 175 ? 41.316 -3.662 -40.630 1.00 62.31 175 ALA A N 1
ATOM 1362 C CA . ALA A 1 175 ? 41.059 -4.199 -39.294 1.00 62.31 175 ALA A CA 1
ATOM 1363 C C . ALA A 1 175 ? 39.591 -4.610 -39.100 1.00 62.31 175 ALA A C 1
ATOM 1365 O O . ALA A 1 175 ? 39.326 -5.618 -38.451 1.00 62.31 175 ALA A O 1
ATOM 1366 N N . ALA A 1 176 ? 38.628 -3.864 -39.651 1.00 69.12 176 ALA A N 1
ATOM 1367 C CA . ALA A 1 176 ? 37.216 -4.239 -39.590 1.00 69.12 176 ALA A CA 1
ATOM 1368 C C . ALA A 1 176 ? 36.911 -5.480 -40.442 1.00 69.12 176 ALA A C 1
ATOM 1370 O O . ALA A 1 176 ? 36.120 -6.318 -40.019 1.00 69.12 176 ALA A O 1
ATOM 1371 N N . GLU A 1 177 ? 37.544 -5.618 -41.607 1.00 74.12 177 GLU A N 1
ATOM 1372 C CA . GLU A 1 177 ? 37.430 -6.797 -42.470 1.00 74.12 177 GLU A CA 1
ATOM 1373 C C . GLU A 1 177 ? 38.064 -8.026 -41.802 1.00 74.12 177 GLU A C 1
ATOM 1375 O O . GLU A 1 177 ? 37.412 -9.062 -41.698 1.00 74.12 177 GLU A O 1
ATOM 1380 N N . ALA A 1 178 ? 39.248 -7.882 -41.194 1.00 74.50 178 ALA A N 1
ATOM 1381 C CA . ALA A 1 178 ? 39.872 -8.946 -40.405 1.00 74.50 178 ALA A CA 1
ATOM 1382 C C . ALA A 1 178 ? 39.012 -9.384 -39.203 1.00 74.50 178 ALA A C 1
ATOM 1384 O O . ALA A 1 178 ? 38.896 -10.578 -38.930 1.00 74.50 178 ALA A O 1
ATOM 1385 N N . LEU A 1 179 ? 38.370 -8.441 -38.503 1.00 78.00 179 LEU A N 1
ATOM 1386 C CA . LEU A 1 179 ? 37.459 -8.749 -37.394 1.00 78.00 179 LEU A CA 1
ATOM 1387 C C . LEU A 1 179 ? 36.156 -9.412 -37.863 1.00 78.00 179 LEU A C 1
ATOM 1389 O O . LEU A 1 179 ? 35.590 -10.225 -37.133 1.00 78.00 179 LEU A O 1
ATOM 1393 N N . LEU A 1 180 ? 35.660 -9.079 -39.059 1.00 82.81 180 LEU A N 1
ATOM 1394 C CA . LEU A 1 180 ? 34.500 -9.746 -39.658 1.00 82.81 180 LEU A CA 1
ATOM 1395 C C . LEU A 1 180 ? 34.836 -11.184 -40.062 1.00 82.81 180 LEU A C 1
ATOM 1397 O O . LEU A 1 180 ? 34.059 -12.085 -39.745 1.00 82.81 180 LEU A O 1
ATOM 1401 N N . ASP A 1 181 ? 36.006 -11.413 -40.659 1.00 81.38 181 ASP A N 1
ATOM 1402 C CA . ASP A 1 181 ? 36.507 -12.757 -40.959 1.00 81.38 181 ASP A CA 1
ATOM 1403 C C . ASP A 1 181 ? 36.718 -13.573 -39.670 1.00 81.38 181 ASP A C 1
ATOM 1405 O O . ASP A 1 181 ? 36.351 -14.750 -39.586 1.00 81.38 181 ASP A O 1
ATOM 1409 N N . GLU A 1 182 ? 37.245 -12.955 -38.610 1.00 86.31 182 GLU A N 1
ATOM 1410 C CA . GLU A 1 182 ? 37.398 -13.591 -37.296 1.00 86.31 182 GLU A CA 1
ATOM 1411 C C . GLU A 1 182 ? 36.030 -13.924 -36.661 1.00 86.31 182 GLU A C 1
ATOM 1413 O O . GLU A 1 182 ? 35.817 -15.008 -36.110 1.00 86.31 182 GLU A O 1
ATOM 1418 N N . LEU A 1 183 ? 35.034 -13.051 -36.816 1.00 83.06 183 LEU A N 1
ATOM 1419 C CA . LEU A 1 183 ? 33.671 -13.314 -36.355 1.00 83.06 183 LEU A CA 1
ATOM 1420 C C . LEU A 1 183 ? 32.987 -14.437 -37.156 1.00 83.06 183 LEU A C 1
ATOM 1422 O O . LEU A 1 183 ? 32.295 -15.285 -36.590 1.00 83.06 183 LEU A O 1
ATOM 1426 N N . GLU A 1 184 ? 33.178 -14.485 -38.472 1.00 87.44 184 GLU A N 1
ATOM 1427 C CA . GLU A 1 184 ? 32.598 -15.527 -39.320 1.00 87.44 184 GLU A CA 1
ATOM 1428 C C . GLU A 1 184 ? 33.251 -16.894 -39.060 1.00 87.44 184 GLU A C 1
ATOM 1430 O O . GLU A 1 184 ? 32.572 -17.925 -38.959 1.00 87.44 184 GLU A O 1
ATOM 1435 N N . THR A 1 185 ? 34.570 -16.914 -38.864 1.00 85.25 185 THR A N 1
ATOM 1436 C CA . THR A 1 185 ? 35.312 -18.130 -38.510 1.00 85.25 185 THR A CA 1
ATOM 1437 C C . THR A 1 185 ? 34.927 -18.655 -37.127 1.00 85.25 185 THR A C 1
ATOM 1439 O O . THR A 1 185 ? 34.685 -19.859 -36.998 1.00 85.25 185 THR A O 1
ATOM 1442 N N . THR A 1 186 ? 34.777 -17.785 -36.125 1.00 84.50 186 THR A N 1
ATOM 1443 C CA . THR A 1 186 ? 34.295 -18.178 -34.789 1.00 84.50 186 THR A CA 1
ATOM 1444 C C . THR A 1 186 ? 32.850 -18.678 -34.832 1.00 84.50 186 THR A C 1
ATOM 1446 O O . THR A 1 186 ? 32.544 -19.719 -34.247 1.00 84.50 186 THR A O 1
ATOM 1449 N N . HIS A 1 187 ? 31.957 -18.029 -35.586 1.00 88.44 187 HIS A N 1
ATOM 1450 C CA . HIS A 1 187 ? 30.576 -18.493 -35.748 1.00 88.44 187 HIS A CA 1
ATOM 1451 C C . HIS A 1 187 ? 30.504 -19.882 -36.407 1.00 88.44 187 HIS A C 1
ATOM 1453 O O . HIS A 1 187 ? 29.752 -20.757 -35.960 1.00 88.44 187 HIS A O 1
ATOM 1459 N N . ARG A 1 188 ? 31.343 -20.133 -37.420 1.00 89.25 188 ARG A N 1
ATOM 1460 C CA . ARG A 1 188 ? 31.496 -21.460 -38.035 1.00 89.25 188 ARG A CA 1
ATOM 1461 C C . ARG A 1 188 ? 31.996 -22.502 -37.028 1.00 89.25 188 ARG A C 1
ATOM 1463 O O . ARG A 1 188 ? 31.397 -23.575 -36.937 1.00 89.25 188 ARG A O 1
ATOM 1470 N N . GLN A 1 189 ? 33.022 -22.184 -36.235 1.00 89.25 189 GLN A N 1
ATOM 1471 C CA . GLN A 1 189 ? 33.541 -23.080 -35.191 1.00 89.25 189 GLN A CA 1
ATOM 1472 C C . GLN A 1 189 ? 32.474 -23.427 -34.144 1.00 89.25 189 GLN A C 1
ATOM 1474 O O . GLN A 1 189 ? 32.303 -24.595 -33.795 1.00 89.25 189 GLN A O 1
ATOM 1479 N N . VAL A 1 190 ? 31.693 -22.444 -33.683 1.00 89.00 190 VAL A N 1
ATOM 1480 C CA . VAL A 1 190 ? 30.579 -22.673 -32.746 1.00 89.00 190 VAL A CA 1
ATOM 1481 C C . VAL A 1 190 ? 29.527 -23.605 -33.352 1.00 89.00 190 VAL A C 1
ATOM 1483 O O . VAL A 1 190 ? 29.038 -24.510 -32.667 1.00 89.00 190 VAL A O 1
ATOM 1486 N N . GLY A 1 191 ? 29.196 -23.440 -34.635 1.00 90.69 191 GLY A N 1
ATOM 1487 C CA . GLY A 1 191 ? 28.275 -24.330 -35.347 1.00 90.69 191 GLY A CA 1
ATOM 1488 C C . GLY A 1 191 ? 28.773 -25.779 -35.416 1.00 90.69 191 GLY A C 1
ATOM 1489 O O . GLY A 1 191 ? 28.020 -26.717 -35.130 1.00 90.69 191 GLY A O 1
ATOM 1490 N N . GLU A 1 192 ? 30.052 -25.972 -35.735 1.00 89.25 192 GLU A N 1
ATOM 1491 C CA . GLU A 1 192 ? 30.692 -27.290 -35.800 1.00 89.25 192 GLU A CA 1
ATOM 1492 C C . GLU A 1 192 ? 30.778 -27.960 -34.418 1.00 89.25 192 GLU A C 1
ATOM 1494 O O . GLU A 1 192 ? 30.387 -29.122 -34.270 1.00 89.25 192 GLU A O 1
ATOM 1499 N N . LEU A 1 193 ? 31.175 -27.224 -33.375 1.00 89.38 193 LEU A N 1
ATOM 1500 C CA . LEU A 1 193 ? 31.174 -27.709 -31.988 1.00 89.38 193 LEU A CA 1
ATOM 1501 C C . LEU A 1 193 ? 29.773 -28.105 -31.523 1.00 89.38 193 LEU A C 1
ATOM 1503 O O . LEU A 1 193 ? 29.573 -29.183 -30.958 1.00 89.38 193 LEU A O 1
ATOM 1507 N N . THR A 1 194 ? 28.776 -27.274 -31.824 1.00 90.75 194 THR A N 1
ATOM 1508 C CA . THR A 1 194 ? 27.371 -27.563 -31.515 1.00 90.75 194 THR A CA 1
ATOM 1509 C C . THR A 1 194 ? 26.919 -28.867 -32.176 1.00 90.75 194 THR A C 1
ATOM 1511 O O . THR A 1 194 ? 26.177 -29.653 -31.577 1.00 90.75 194 THR A O 1
ATOM 1514 N N . MET A 1 195 ? 27.376 -29.144 -33.401 1.00 93.06 195 MET A N 1
ATOM 1515 C CA . MET A 1 195 ? 27.099 -30.403 -34.091 1.00 93.06 195 MET A CA 1
ATOM 1516 C C . MET A 1 195 ? 27.745 -31.600 -33.377 1.00 93.06 195 MET A C 1
ATOM 1518 O O . MET A 1 195 ? 27.075 -32.619 -33.177 1.00 93.06 195 MET A O 1
ATOM 1522 N N . TRP A 1 196 ? 29.011 -31.486 -32.964 1.00 90.12 196 TRP A N 1
ATOM 1523 C CA . TRP A 1 196 ? 29.711 -32.534 -32.216 1.00 90.12 196 TRP A CA 1
ATOM 1524 C C . TRP A 1 196 ? 29.031 -32.843 -30.883 1.00 90.12 196 TRP A C 1
ATOM 1526 O O . TRP A 1 196 ? 28.761 -34.012 -30.603 1.00 90.12 196 TRP A O 1
ATOM 1536 N N . VAL A 1 197 ? 28.649 -31.817 -30.116 1.00 88.06 197 VAL A N 1
ATOM 1537 C CA . VAL A 1 197 ? 27.919 -31.971 -28.846 1.00 88.06 197 VAL A CA 1
ATOM 1538 C C . VAL A 1 197 ? 26.591 -32.700 -29.060 1.00 88.06 197 VAL A C 1
ATOM 1540 O O . VAL A 1 197 ? 26.302 -33.672 -28.360 1.00 88.06 197 VAL A O 1
ATOM 1543 N N . LYS A 1 198 ? 25.801 -32.308 -30.071 1.00 89.44 198 LYS A N 1
ATOM 1544 C CA . LYS A 1 198 ? 24.533 -32.984 -30.407 1.00 89.44 198 LYS A CA 1
ATOM 1545 C C . LYS A 1 198 ? 24.745 -34.457 -30.772 1.00 89.44 198 LYS A C 1
ATOM 1547 O O . LYS A 1 198 ? 23.994 -35.319 -30.310 1.00 89.44 198 LYS A O 1
ATOM 1552 N N . ARG A 1 199 ? 25.769 -34.767 -31.576 1.00 87.06 199 ARG A N 1
ATOM 1553 C CA . ARG A 1 199 ? 26.095 -36.146 -31.980 1.00 87.06 199 ARG A CA 1
ATOM 1554 C C . ARG A 1 199 ? 26.576 -36.995 -30.799 1.00 87.06 199 ARG A C 1
ATOM 1556 O O . ARG A 1 199 ? 26.146 -38.141 -30.675 1.00 87.06 199 ARG A O 1
ATOM 1563 N N . LEU A 1 200 ? 27.417 -36.442 -29.925 1.00 84.56 200 LEU A N 1
ATOM 1564 C CA . LEU A 1 200 ? 27.908 -37.119 -28.721 1.00 84.56 200 LEU A CA 1
ATOM 1565 C C . LEU A 1 200 ? 26.764 -37.407 -27.749 1.00 84.56 200 LEU A C 1
ATOM 1567 O O . LEU A 1 200 ? 26.587 -38.555 -27.345 1.00 84.56 200 LEU A O 1
ATOM 1571 N N . ALA A 1 201 ? 25.924 -36.410 -27.460 1.00 85.69 201 ALA A N 1
ATOM 1572 C CA . ALA A 1 201 ? 24.751 -36.572 -26.605 1.00 85.69 201 ALA A CA 1
ATOM 1573 C C . ALA A 1 201 ? 23.793 -37.652 -27.139 1.00 85.69 201 ALA A C 1
ATOM 1575 O O . ALA A 1 201 ? 23.297 -38.482 -26.375 1.00 85.69 201 ALA A O 1
ATOM 1576 N N . TYR A 1 202 ? 23.574 -37.694 -28.458 1.00 86.19 202 TYR A N 1
ATOM 1577 C CA . TYR A 1 202 ? 22.778 -38.741 -29.099 1.00 86.19 202 TYR A CA 1
ATOM 1578 C C . TYR A 1 202 ? 23.433 -40.130 -28.999 1.00 86.19 202 TYR A C 1
ATOM 1580 O O . TYR A 1 202 ? 22.745 -41.119 -28.746 1.00 86.19 202 TYR A O 1
ATOM 1588 N N . SER A 1 203 ? 24.754 -40.230 -29.177 1.00 83.50 203 SER A N 1
ATOM 1589 C CA . SER A 1 203 ? 25.494 -41.496 -29.054 1.00 83.50 203 SER A CA 1
ATOM 1590 C C . SER A 1 203 ? 25.466 -42.046 -27.624 1.00 83.50 203 SER A C 1
ATOM 1592 O O . SER A 1 203 ? 25.311 -43.254 -27.443 1.00 83.50 203 SER A O 1
ATOM 1594 N N . LEU A 1 204 ? 25.588 -41.163 -26.626 1.00 81.38 204 LEU A N 1
ATOM 1595 C CA . LEU A 1 204 ? 25.504 -41.502 -25.204 1.00 81.38 204 LEU A CA 1
ATOM 1596 C C . LEU A 1 204 ? 24.093 -41.965 -24.826 1.00 81.38 204 LEU A C 1
ATOM 1598 O O . LEU A 1 204 ? 23.939 -42.994 -24.176 1.00 81.38 204 LEU A O 1
ATOM 1602 N N . ARG A 1 205 ? 23.055 -41.263 -25.302 1.00 83.56 205 ARG A N 1
ATOM 1603 C CA . ARG A 1 205 ? 21.650 -41.622 -25.046 1.00 83.56 205 ARG A CA 1
ATOM 1604 C C . ARG A 1 205 ? 21.262 -42.981 -25.633 1.00 83.56 205 ARG A C 1
ATOM 1606 O O . ARG A 1 205 ? 20.445 -43.679 -25.048 1.00 83.56 205 ARG A O 1
ATOM 1613 N N . ASN A 1 206 ? 21.842 -43.356 -26.771 1.00 81.06 206 ASN A N 1
ATOM 1614 C CA . ASN A 1 206 ? 21.514 -44.600 -27.473 1.00 81.06 206 ASN A CA 1
ATOM 1615 C C . ASN A 1 206 ? 22.517 -45.735 -27.213 1.00 81.06 206 ASN A C 1
ATOM 1617 O O . ASN A 1 206 ? 22.589 -46.658 -28.022 1.00 81.06 206 ASN A O 1
ATOM 1621 N N . ALA A 1 207 ? 23.303 -45.642 -26.129 1.00 66.44 207 ALA A N 1
ATOM 1622 C CA . ALA A 1 207 ? 24.239 -46.663 -25.653 1.00 66.44 207 ALA A CA 1
ATOM 1623 C C . ALA A 1 207 ? 25.017 -47.349 -26.791 1.00 66.44 207 ALA A C 1
ATOM 1625 O O . ALA A 1 207 ? 24.931 -48.562 -26.981 1.00 66.44 207 ALA A O 1
ATOM 1626 N N . LYS A 1 208 ? 25.777 -46.565 -27.569 1.00 71.50 208 LYS A N 1
ATOM 1627 C CA . LYS A 1 208 ? 26.721 -47.084 -28.575 1.00 71.50 208 LYS A CA 1
ATOM 1628 C C . LYS A 1 208 ? 28.149 -47.111 -28.002 1.00 71.50 208 LYS A C 1
ATOM 1630 O O . LYS A 1 208 ? 28.939 -46.234 -28.356 1.00 71.50 208 LYS A O 1
ATOM 1635 N N . PRO A 1 209 ? 28.510 -48.083 -27.138 1.00 63.66 209 PRO A N 1
ATOM 1636 C CA . PRO A 1 209 ? 29.808 -48.117 -26.455 1.00 63.66 209 PRO A CA 1
ATOM 1637 C C . PRO A 1 209 ? 30.997 -48.279 -27.412 1.00 63.66 209 PRO A C 1
ATOM 1639 O O . PRO A 1 209 ? 32.089 -47.823 -27.104 1.00 63.66 209 PRO A O 1
ATOM 1642 N N . ASN A 1 210 ? 30.783 -48.833 -28.611 1.00 68.12 210 ASN A N 1
ATOM 1643 C CA . ASN A 1 210 ? 31.827 -48.998 -29.634 1.00 68.12 210 ASN A CA 1
ATOM 1644 C C . ASN A 1 210 ? 31.910 -47.817 -30.630 1.00 68.12 210 ASN A C 1
ATOM 1646 O O . ASN A 1 210 ? 32.453 -47.956 -31.727 1.00 68.12 210 ASN A O 1
ATOM 1650 N N . SER A 1 211 ? 31.317 -46.662 -30.309 1.00 75.62 211 SER A N 1
ATOM 1651 C CA . SER A 1 211 ? 31.271 -45.506 -31.210 1.00 75.62 211 SER A CA 1
ATOM 1652 C C . SER A 1 211 ? 32.618 -44.781 -31.274 1.00 75.62 211 SER A C 1
ATOM 1654 O O . SER A 1 211 ? 33.085 -44.222 -30.286 1.00 75.62 211 SER A O 1
ATOM 1656 N N . LYS A 1 212 ? 33.211 -44.693 -32.473 1.00 81.62 212 LYS A N 1
ATOM 1657 C CA . LYS A 1 212 ? 34.438 -43.910 -32.734 1.00 81.62 212 LYS A CA 1
ATOM 1658 C C . LYS A 1 212 ? 34.219 -42.389 -32.694 1.00 81.62 212 LYS A C 1
ATOM 1660 O O . LYS A 1 212 ? 35.155 -41.624 -32.903 1.00 81.62 212 LYS A O 1
ATOM 1665 N N . LEU A 1 213 ? 32.985 -41.945 -32.438 1.00 82.50 213 LEU A N 1
ATOM 1666 C CA . LEU A 1 213 ? 32.593 -40.537 -32.458 1.00 82.50 213 LEU A CA 1
ATOM 1667 C C . LEU A 1 213 ? 33.320 -39.709 -31.387 1.00 82.50 213 LEU A C 1
ATOM 1669 O O . LEU A 1 213 ? 33.643 -38.557 -31.641 1.00 82.50 213 LEU A O 1
ATOM 1673 N N . HIS A 1 214 ? 33.612 -40.304 -30.226 1.00 79.94 214 HIS A N 1
ATOM 1674 C CA . HIS A 1 214 ? 34.407 -39.655 -29.182 1.00 79.94 214 HIS A CA 1
ATOM 1675 C C . HIS A 1 214 ? 35.827 -39.343 -29.670 1.00 79.94 214 HIS A C 1
ATOM 1677 O O . HIS A 1 214 ? 36.267 -38.205 -29.577 1.00 79.94 214 HIS A O 1
ATOM 1683 N N . GLY A 1 215 ? 36.510 -40.328 -30.267 1.00 80.69 215 GLY A N 1
ATOM 1684 C CA . GLY A 1 215 ? 37.845 -40.127 -30.837 1.00 80.69 215 GLY A CA 1
ATOM 1685 C C . GLY A 1 215 ? 37.849 -39.064 -31.937 1.00 80.69 215 GLY A C 1
ATOM 1686 O O . GLY A 1 215 ? 38.669 -38.160 -31.907 1.00 80.69 215 GLY A O 1
ATOM 1687 N N . ALA A 1 216 ? 36.863 -39.098 -32.837 1.00 84.88 216 ALA A N 1
ATOM 1688 C CA . ALA A 1 216 ? 36.748 -38.108 -33.907 1.00 84.88 216 ALA A CA 1
ATOM 1689 C C . ALA A 1 216 ? 36.461 -36.680 -33.396 1.00 84.88 216 ALA A C 1
ATOM 1691 O O . ALA A 1 216 ? 36.932 -35.713 -33.991 1.00 84.88 216 ALA A O 1
ATOM 1692 N N . ALA A 1 217 ? 35.708 -36.542 -32.299 1.00 83.81 217 ALA A N 1
ATOM 1693 C CA . ALA A 1 217 ? 35.472 -35.253 -31.656 1.00 83.81 217 ALA A CA 1
ATOM 1694 C C . ALA A 1 217 ? 36.746 -34.719 -30.983 1.00 83.81 217 ALA A C 1
ATOM 1696 O O . ALA A 1 217 ? 37.071 -33.549 -31.153 1.00 83.81 217 ALA A O 1
ATOM 1697 N N . MET A 1 218 ? 37.495 -35.575 -30.280 1.00 83.75 218 MET A N 1
ATOM 1698 C CA . MET A 1 218 ? 38.774 -35.194 -29.668 1.00 83.75 218 MET A CA 1
ATOM 1699 C C . MET A 1 218 ? 39.814 -34.811 -30.729 1.00 83.75 218 MET A C 1
ATOM 1701 O O . MET A 1 218 ? 40.439 -33.763 -30.610 1.00 83.75 218 MET A O 1
ATOM 1705 N N . ASP A 1 219 ? 39.919 -35.581 -31.818 1.00 85.88 219 ASP A N 1
ATOM 1706 C CA . ASP A 1 219 ? 40.784 -35.252 -32.958 1.00 85.88 219 ASP A CA 1
ATOM 1707 C C . ASP A 1 219 ? 40.428 -33.888 -33.565 1.00 85.88 219 ASP A C 1
ATOM 1709 O O . ASP A 1 219 ? 41.312 -33.111 -33.923 1.00 85.88 219 ASP A O 1
ATOM 1713 N N . TYR A 1 220 ? 39.133 -33.583 -33.690 1.00 86.69 220 TYR A N 1
ATOM 1714 C CA . TYR A 1 220 ? 38.661 -32.288 -34.177 1.00 86.69 220 TYR A CA 1
ATOM 1715 C C . TYR A 1 220 ? 39.053 -31.148 -33.225 1.00 86.69 220 TYR A C 1
ATOM 1717 O O . TYR A 1 220 ? 39.561 -30.126 -33.684 1.00 86.69 220 TYR A O 1
ATOM 1725 N N . LEU A 1 221 ? 38.860 -31.321 -31.916 1.00 84.81 221 LEU A N 1
ATOM 1726 C CA . LEU A 1 221 ? 39.213 -30.312 -30.914 1.00 84.81 221 LEU A CA 1
ATOM 1727 C C . LEU A 1 221 ? 40.722 -30.033 -30.898 1.00 84.81 221 LEU A C 1
ATOM 1729 O O . LEU A 1 221 ? 41.121 -28.869 -30.915 1.00 84.81 221 LEU A O 1
ATOM 1733 N N . SER A 1 222 ? 41.558 -31.075 -30.953 1.00 85.06 222 SER A N 1
ATOM 1734 C CA . SER A 1 222 ? 43.016 -30.926 -31.016 1.00 85.06 222 SER A CA 1
ATOM 1735 C C . SER A 1 222 ? 43.479 -30.265 -32.317 1.00 85.06 222 SER A C 1
ATOM 1737 O O . SER A 1 222 ? 44.329 -29.381 -32.282 1.00 85.06 222 SER A O 1
ATOM 1739 N N . ARG A 1 223 ? 42.904 -30.634 -33.473 1.00 86.12 223 ARG A N 1
ATOM 1740 C CA . ARG A 1 223 ? 43.257 -30.022 -34.773 1.00 86.12 223 ARG A CA 1
ATOM 1741 C C . ARG A 1 223 ? 42.900 -28.541 -34.861 1.00 86.12 223 ARG A C 1
ATOM 1743 O O . ARG A 1 223 ? 43.563 -27.818 -35.594 1.00 86.12 223 ARG A O 1
ATOM 1750 N N . ASN A 1 224 ? 41.873 -28.102 -34.137 1.00 84.31 224 ASN A N 1
ATOM 1751 C CA . ASN A 1 224 ? 41.471 -26.697 -34.074 1.00 84.31 224 ASN A CA 1
ATOM 1752 C C . ASN A 1 224 ? 42.121 -25.936 -32.905 1.00 84.31 224 ASN A C 1
ATOM 1754 O O . ASN A 1 224 ? 41.773 -24.783 -32.676 1.00 84.31 224 ASN A O 1
ATOM 1758 N N . GLY A 1 225 ? 43.042 -26.562 -32.158 1.00 82.12 225 GLY A N 1
ATOM 1759 C CA . GLY A 1 225 ? 43.734 -25.927 -31.031 1.00 82.12 225 GLY A CA 1
ATOM 1760 C C . GLY A 1 225 ? 42.824 -25.577 -29.848 1.00 82.12 225 GLY A C 1
ATOM 1761 O O . GLY A 1 225 ? 43.183 -24.731 -29.039 1.00 82.12 225 GLY A O 1
ATOM 1762 N N . LEU A 1 226 ? 41.647 -26.205 -29.750 1.00 79.94 226 LEU A N 1
ATOM 1763 C CA . LEU A 1 226 ? 40.644 -25.924 -28.715 1.00 79.94 226 LEU A CA 1
ATOM 1764 C C . LEU A 1 226 ? 40.902 -26.679 -27.402 1.00 79.94 226 LEU A C 1
ATOM 1766 O O . LEU A 1 226 ? 40.259 -26.386 -26.398 1.00 79.94 226 LEU A O 1
ATOM 1770 N N . ILE A 1 227 ? 41.811 -27.658 -27.420 1.00 78.31 227 ILE A N 1
ATOM 1771 C CA . ILE A 1 227 ? 42.302 -28.392 -26.248 1.00 78.31 227 ILE A CA 1
ATOM 1772 C C . ILE A 1 227 ? 43.818 -28.586 -26.377 1.00 78.31 227 ILE A C 1
ATOM 1774 O O . ILE A 1 227 ? 44.298 -28.953 -27.454 1.00 78.31 227 ILE A O 1
ATOM 1778 N N . SER A 1 228 ? 44.571 -28.365 -25.296 1.00 70.50 228 SER A N 1
ATOM 1779 C CA . SER A 1 228 ? 45.977 -28.776 -25.195 1.00 70.50 228 SER A CA 1
ATOM 1780 C C . SER A 1 228 ? 46.090 -30.198 -24.635 1.00 70.50 228 SER A C 1
ATOM 1782 O O . SER A 1 228 ? 45.197 -30.684 -23.943 1.00 70.50 228 SER A O 1
ATOM 1784 N N . VAL A 1 229 ? 47.217 -30.868 -24.893 1.00 59.59 229 VAL A N 1
ATOM 1785 C CA . VAL A 1 229 ? 47.542 -32.168 -24.278 1.00 59.59 229 VAL A CA 1
ATOM 1786 C C . VAL A 1 229 ? 47.604 -32.049 -22.744 1.00 59.59 229 VAL A C 1
ATOM 1788 O O . VAL A 1 229 ? 47.228 -32.993 -22.051 1.00 59.59 229 VAL A O 1
ATOM 1791 N N . GLU A 1 230 ? 47.977 -30.878 -22.211 1.00 59.72 230 GLU A N 1
ATOM 1792 C CA . GLU A 1 230 ? 47.907 -30.571 -20.773 1.00 59.72 230 GLU A CA 1
ATOM 1793 C C . GLU A 1 230 ? 46.469 -30.529 -20.215 1.00 59.72 230 GLU A C 1
ATOM 1795 O O . GLU A 1 230 ? 46.261 -30.920 -19.067 1.00 59.72 230 GLU A O 1
ATOM 1800 N N . ASP A 1 231 ? 45.471 -30.095 -20.996 1.00 57.81 231 ASP A N 1
ATOM 1801 C CA . ASP A 1 231 ? 44.092 -29.896 -20.510 1.00 57.81 231 ASP A CA 1
ATOM 1802 C C . ASP A 1 231 ? 43.325 -31.215 -20.328 1.00 57.81 231 ASP A C 1
ATOM 1804 O O . ASP A 1 231 ? 42.336 -31.271 -19.603 1.00 57.81 231 ASP A O 1
ATOM 1808 N N . VAL A 1 232 ? 43.779 -32.294 -20.975 1.00 55.47 232 VAL A N 1
ATOM 1809 C CA . VAL A 1 232 ? 43.152 -33.628 -20.920 1.00 55.47 232 VAL A CA 1
ATOM 1810 C C . VAL A 1 232 ? 43.582 -34.421 -19.673 1.00 55.47 232 VAL A C 1
ATOM 1812 O O . VAL A 1 232 ? 42.947 -35.415 -19.325 1.00 55.47 232 VAL A O 1
ATOM 1815 N N . LEU A 1 233 ? 44.652 -33.995 -18.990 1.00 52.09 233 LEU A N 1
ATOM 1816 C CA . LEU A 1 233 ? 45.244 -34.686 -17.835 1.00 52.09 233 LEU A CA 1
ATOM 1817 C C . LEU A 1 233 ? 44.864 -34.076 -16.471 1.00 52.09 233 LEU A C 1
ATOM 1819 O O . LEU A 1 233 ? 45.406 -34.506 -15.450 1.00 52.09 233 LEU A O 1
ATOM 1823 N N . ARG A 1 234 ? 43.955 -33.094 -16.438 1.00 43.25 234 ARG A N 1
ATOM 1824 C CA . ARG A 1 234 ? 43.488 -32.407 -15.224 1.00 43.25 234 ARG A CA 1
ATOM 1825 C C . ARG A 1 234 ? 42.036 -32.747 -14.906 1.00 43.25 234 ARG A C 1
ATOM 1827 O O . ARG A 1 234 ? 41.737 -32.862 -13.698 1.00 43.25 234 ARG A O 1
#

pLDDT: mean 83.84, std 13.05, range [40.31, 98.44]

Secondary structure (DSSP, 8-state):
-----HHHHHHHHSPPPPPBPTTT-PBPEEEEEETTEEEEE---EEEETTEEEEPTT--TT-HHHHHH-EEEE----HHHHHHHHHHHHHHHHHHHHHHHHHHHHHHHHHHHHHHHHHHHHHHHHHHHHHHHHHHHHHHHHHHHHHHHHHHHHHTTPPPP-PPP--THHHHHHHHHHHHHHHHHHHHHHHHHHHHHHHHHHHHHHTT-TT-THHHHHHHHHHHTTSS-TTGGG-

Radius of gyration: 51.07 Å; chains: 1; bounding box: 99×70×126 Å